Protein AF-R7NFU3-F1 (afdb_monomer_lite)

Foldseek 3Di:
DQKFKWFQCDPVDDLVPRTDGFDCCVVDVLNGDPPSPVVQQVVQQVAQDPLRVLVVCVVVVRDDPVRSPTDMWMDDDPDSPDTDHHDYVLLVQLLDLVSVLVLCVVCLPPPCSLVVVCVVCVPPPLLPVLSVVSVVCVVPVPPDPCNSVSSSVNSQSQQWDADPNDIDGPSVSSVVSSVVSVVVVVVVVVVVVVVVVVVVVVVVVVVVVPPDDPVVVVVVVVVVVVVVVVVVVVVVD

Secondary structure (DSSP, 8-state):
--EEEEEE--TTS-HHHHEEE---TTT-GGGGSTTTHHHHHHHHTTSSSHHHHHHHHHHTT-S-GGGTTSEEEEEETT-TT-EEPPP-GGGGGGGSHHHHHHHHHHHTTSTTHHHHHHHHHTT-GGGHHHHHHHHHHHH-TTS-TTHHHHHHHHHHHHHEEEETTEEEE-HHHHHHHHHHHHHHHHHHHHHHHHHHHHHHHHHHHHHHHSS--THHHHHHHHHHHHHHHHHHHGGG-

Structure (mmCIF, N/CA/C/O backbone):
data_AF-R7NFU3-F1
#
_entry.id   AF-R7NFU3-F1
#
loop_
_atom_site.group_PDB
_atom_site.id
_atom_site.type_symbol
_atom_site.label_atom_id
_atom_site.label_alt_id
_atom_site.label_comp_id
_atom_site.label_asym_id
_atom_site.label_entity_id
_atom_site.label_seq_id
_atom_site.pdbx_PDB_ins_code
_atom_site.Cartn_x
_atom_site.Cartn_y
_atom_site.Cartn_z
_atom_site.occupancy
_atom_site.B_iso_or_equiv
_atom_site.auth_seq_id
_atom_site.auth_comp_id
_atom_site.auth_asym_id
_atom_site.auth_atom_id
_atom_site.pdbx_PDB_model_num
ATOM 1 N N . MET A 1 1 ? -11.285 13.720 0.183 1.00 75.81 1 MET A N 1
ATOM 2 C CA . MET A 1 1 ? -11.824 12.399 0.582 1.00 75.81 1 MET A CA 1
ATOM 3 C C . MET A 1 1 ? -11.433 12.135 2.028 1.00 75.81 1 MET A C 1
ATOM 5 O O . MET A 1 1 ? -10.303 12.452 2.373 1.00 75.81 1 MET A O 1
ATOM 9 N N . LYS A 1 2 ? -12.335 11.636 2.879 1.00 85.94 2 LYS A N 1
ATOM 10 C CA . LYS A 1 2 ? -12.052 11.362 4.300 1.00 85.94 2 LYS A CA 1
ATOM 11 C C . LYS A 1 2 ? -12.118 9.860 4.547 1.00 85.94 2 LYS A C 1
ATOM 13 O O . LYS A 1 2 ? -13.162 9.260 4.303 1.00 85.94 2 LYS A O 1
ATOM 18 N N . TYR A 1 3 ? -11.007 9.291 4.994 1.00 89.62 3 TYR A N 1
ATOM 19 C CA . TYR A 1 3 ? -10.888 7.883 5.345 1.00 89.62 3 TYR A CA 1
ATOM 20 C C . TYR A 1 3 ? -11.064 7.713 6.853 1.00 89.62 3 TYR A C 1
ATOM 22 O O . TYR A 1 3 ? -10.859 8.655 7.617 1.00 89.62 3 TYR A O 1
ATOM 30 N N . PHE A 1 4 ? -11.440 6.526 7.301 1.00 89.69 4 PHE A N 1
ATOM 31 C CA . PHE A 1 4 ? -11.498 6.195 8.717 1.00 89.69 4 PHE A CA 1
ATOM 32 C C . PHE A 1 4 ? -11.233 4.714 8.937 1.00 89.69 4 PHE A C 1
ATOM 34 O O . PHE A 1 4 ? -11.522 3.879 8.077 1.00 89.69 4 PHE A O 1
ATOM 41 N N . LEU A 1 5 ? -10.686 4.415 10.111 1.00 92.75 5 LEU A N 1
ATOM 42 C CA . LEU A 1 5 ? -10.588 3.059 10.615 1.00 92.75 5 LEU A CA 1
ATOM 43 C C . LEU A 1 5 ? -11.985 2.585 11.024 1.00 92.75 5 LEU A C 1
ATOM 45 O O . LEU A 1 5 ? -12.730 3.316 11.688 1.00 92.75 5 LEU A O 1
ATOM 49 N N . ALA A 1 6 ? -12.344 1.378 10.611 1.00 91.50 6 ALA A N 1
ATOM 50 C CA . ALA A 1 6 ? -13.624 0.780 10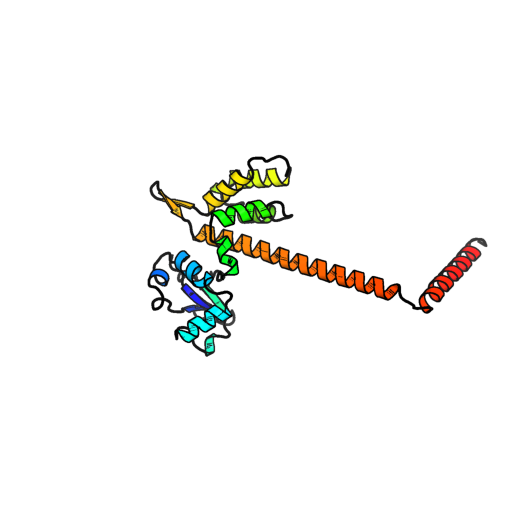.934 1.00 91.50 6 ALA A CA 1
ATOM 51 C C . ALA A 1 6 ? -13.485 -0.706 11.258 1.00 91.50 6 ALA A C 1
ATOM 53 O O . ALA A 1 6 ? -12.592 -1.394 10.765 1.00 91.50 6 ALA A O 1
ATOM 54 N N . ILE A 1 7 ? -14.422 -1.178 12.066 1.00 91.44 7 ILE A N 1
ATOM 55 C CA . ILE A 1 7 ? -14.684 -2.589 12.313 1.00 91.44 7 ILE A CA 1
ATOM 56 C C . ILE A 1 7 ? -15.560 -3.106 11.172 1.00 91.44 7 ILE A C 1
ATOM 58 O O . ILE A 1 7 ? -16.583 -2.487 10.875 1.00 91.44 7 ILE A O 1
ATOM 62 N N . ASP A 1 8 ? -15.188 -4.226 10.559 1.00 90.19 8 ASP A N 1
ATOM 63 C CA . ASP A 1 8 ? -16.020 -4.982 9.621 1.00 90.19 8 ASP A CA 1
ATOM 64 C C . ASP A 1 8 ? -16.725 -6.122 10.364 1.00 90.19 8 ASP A C 1
ATOM 66 O O . ASP A 1 8 ? -16.107 -7.127 10.714 1.00 90.19 8 ASP A O 1
ATOM 70 N N . LYS A 1 9 ? -18.033 -5.969 10.593 1.00 85.25 9 LYS A N 1
ATOM 71 C CA . LYS A 1 9 ? -18.882 -6.976 11.254 1.00 85.25 9 LYS A CA 1
ATOM 72 C C . LYS A 1 9 ? -19.207 -8.174 10.354 1.00 85.25 9 LYS A C 1
ATOM 74 O O . LYS A 1 9 ? -19.866 -9.112 10.789 1.00 85.25 9 LYS A O 1
ATOM 79 N N . GLY A 1 10 ? -18.768 -8.150 9.097 1.00 81.94 10 GLY A N 1
ATOM 80 C CA . GLY A 1 10 ? -18.964 -9.226 8.137 1.00 81.94 10 GLY A CA 1
ATOM 81 C C . GLY A 1 10 ? -20.170 -9.025 7.222 1.00 81.94 10 GLY A C 1
ATOM 82 O O . GLY A 1 10 ? -21.031 -8.168 7.424 1.00 81.94 10 GLY A O 1
ATOM 83 N N . GLN A 1 11 ? -20.221 -9.847 6.175 1.00 81.88 11 GLN A N 1
ATOM 84 C CA . GLN A 1 11 ? -21.179 -9.710 5.070 1.00 81.88 11 GLN A CA 1
ATOM 85 C C . GLN A 1 11 ? -22.629 -10.054 5.438 1.00 81.88 11 GLN A C 1
ATOM 87 O O . GLN A 1 11 ? -23.539 -9.731 4.682 1.00 81.88 11 GLN A O 1
ATOM 92 N N . ILE A 1 12 ? -22.850 -10.679 6.597 1.00 81.94 12 ILE A N 1
ATOM 93 C CA . ILE A 1 12 ? -24.188 -11.011 7.109 1.00 81.94 12 ILE A CA 1
ATOM 94 C C . ILE A 1 12 ? -24.977 -9.727 7.434 1.00 81.94 12 ILE A C 1
ATOM 96 O O . ILE A 1 12 ? -26.206 -9.707 7.387 1.00 81.94 12 ILE A O 1
ATOM 100 N N . PHE A 1 13 ? -24.278 -8.626 7.725 1.00 77.94 13 PHE A N 1
ATOM 101 C CA . PHE A 1 13 ? -24.889 -7.336 8.021 1.00 77.94 13 PHE A CA 1
ATOM 102 C C . PHE A 1 13 ? -25.104 -6.507 6.748 1.00 77.94 13 PHE A C 1
ATOM 104 O O . PHE A 1 13 ? -24.249 -6.450 5.866 1.00 77.94 13 PHE A O 1
ATOM 111 N N . LYS A 1 14 ? -26.227 -5.774 6.688 1.00 76.06 14 LYS A N 1
ATOM 112 C CA . LYS A 1 14 ? -26.476 -4.765 5.641 1.00 76.06 14 LYS A CA 1
ATOM 113 C C . LYS A 1 14 ? -25.330 -3.744 5.605 1.00 76.06 14 LYS A C 1
ATOM 115 O O . LYS A 1 14 ? -24.836 -3.357 6.660 1.00 76.06 14 LYS A O 1
ATOM 120 N N . ASN A 1 15 ? -24.962 -3.235 4.424 1.00 70.81 15 ASN A N 1
ATOM 121 C CA . ASN A 1 15 ? -23.803 -2.335 4.257 1.00 70.81 15 ASN A CA 1
ATOM 122 C C . ASN A 1 15 ? -23.817 -1.099 5.176 1.00 70.81 15 ASN A C 1
ATOM 124 O O . ASN A 1 15 ? -22.760 -0.672 5.632 1.00 70.81 15 ASN A O 1
ATOM 128 N N . SER A 1 16 ? -24.996 -0.561 5.504 1.00 72.50 16 SER A N 1
ATOM 129 C CA . SER A 1 16 ? -25.145 0.561 6.443 1.00 72.50 16 SER A CA 1
ATOM 130 C C . SER A 1 16 ? -24.791 0.219 7.896 1.00 72.50 16 SER A C 1
ATOM 132 O O . SER A 1 16 ? -24.468 1.115 8.668 1.00 72.50 16 SER A O 1
ATOM 134 N N . LEU A 1 17 ? -24.850 -1.061 8.275 1.00 78.62 17 LEU A N 1
ATOM 135 C CA . LEU A 1 17 ? -24.590 -1.570 9.627 1.00 78.62 17 LEU A CA 1
ATOM 136 C C . LEU A 1 17 ? -23.309 -2.405 9.720 1.00 78.62 17 LEU A C 1
ATOM 138 O O . LEU A 1 17 ? -22.822 -2.648 10.827 1.00 78.62 17 LEU A O 1
ATOM 142 N N . ARG A 1 18 ? -22.774 -2.838 8.572 1.00 82.06 18 ARG A N 1
ATOM 143 C CA . ARG A 1 18 ? -21.573 -3.670 8.456 1.00 82.06 18 ARG A CA 1
ATOM 144 C C . ARG A 1 18 ? -20.345 -3.002 9.059 1.00 82.06 18 ARG A C 1
ATOM 146 O O . ARG A 1 18 ? -19.538 -3.681 9.684 1.00 82.06 18 ARG A O 1
ATOM 153 N N . PHE A 1 19 ? -20.219 -1.687 8.896 1.00 86.38 19 PHE A N 1
ATOM 154 C CA . PHE A 1 19 ? -19.043 -0.949 9.341 1.00 86.38 19 PHE A CA 1
ATOM 155 C C . PHE A 1 19 ? -19.331 -0.105 10.578 1.00 86.38 19 PHE A C 1
ATOM 157 O O . PHE A 1 19 ? -20.234 0.729 10.568 1.00 86.38 19 PHE A O 1
ATOM 164 N N . SER A 1 20 ? -18.525 -0.281 11.626 1.00 88.38 20 SER A N 1
ATOM 165 C CA . SER A 1 20 ? -18.536 0.595 12.803 1.00 88.38 20 SER A CA 1
ATOM 166 C C . SER A 1 20 ? -17.275 1.448 12.824 1.00 88.38 20 SER A C 1
ATOM 168 O O . SER A 1 20 ? -16.168 0.913 12.813 1.00 88.38 20 SER A O 1
ATOM 170 N N . ARG A 1 21 ? -17.421 2.776 12.811 1.00 89.81 21 ARG A N 1
ATOM 171 C CA . ARG A 1 21 ? -16.282 3.706 12.807 1.00 89.81 21 ARG A CA 1
ATOM 172 C C . ARG A 1 21 ? -15.596 3.706 14.173 1.00 89.81 21 ARG A C 1
ATOM 174 O O . ARG A 1 21 ? -16.257 3.873 15.190 1.00 89.81 21 ARG A O 1
ATOM 181 N N . ILE A 1 22 ? -14.267 3.649 14.167 1.00 91.12 22 ILE A N 1
ATOM 182 C CA . ILE A 1 22 ? -13.436 3.885 15.351 1.00 91.12 22 ILE A CA 1
ATOM 183 C C . ILE A 1 22 ? -13.054 5.369 15.390 1.00 91.12 22 ILE A C 1
ATOM 185 O O . ILE A 1 22 ? -12.566 5.917 14.393 1.00 91.12 22 ILE A O 1
ATOM 189 N N . ASN A 1 23 ? -13.296 6.046 16.519 1.00 89.31 23 ASN A N 1
ATOM 190 C CA . ASN A 1 23 ? -12.948 7.459 16.650 1.00 89.31 23 ASN A CA 1
ATOM 191 C C . ASN A 1 23 ? -11.477 7.637 17.054 1.00 89.31 23 ASN A C 1
ATOM 193 O O . ASN A 1 23 ? -11.125 7.479 18.215 1.00 89.31 23 ASN A O 1
ATOM 197 N N . LEU A 1 24 ? -10.627 7.992 16.089 1.00 90.50 24 LEU A N 1
ATOM 198 C CA . LEU A 1 24 ? -9.199 8.241 16.314 1.00 90.50 24 LEU A CA 1
ATOM 199 C C . LEU A 1 24 ? -8.873 9.715 16.636 1.00 90.50 24 LEU A C 1
ATOM 201 O O . LEU A 1 24 ? -7.700 10.055 16.768 1.00 90.50 24 LEU A O 1
ATOM 205 N N . GLU A 1 25 ? -9.881 10.590 16.755 1.00 87.94 25 GLU A N 1
ATOM 206 C CA . GLU A 1 25 ? -9.704 12.027 17.047 1.00 87.94 25 GLU A CA 1
ATOM 207 C C . GLU A 1 25 ? -8.932 12.274 18.347 1.00 87.94 25 GLU A C 1
ATOM 209 O O . GLU A 1 25 ? -8.128 13.196 18.421 1.00 87.94 25 GLU A O 1
ATOM 214 N N . THR A 1 26 ? -9.115 11.411 19.346 1.00 87.56 26 THR A N 1
ATOM 215 C CA . THR A 1 26 ? -8.443 11.504 20.648 1.00 87.56 26 THR A CA 1
ATOM 216 C C . THR A 1 26 ? -6.967 11.099 20.614 1.00 87.56 26 THR A C 1
ATOM 218 O O . THR A 1 26 ? -6.251 11.351 21.581 1.00 87.56 26 THR A O 1
ATOM 221 N N . ILE A 1 27 ? -6.500 10.468 19.530 1.00 90.38 27 ILE A N 1
ATOM 222 C CA . ILE A 1 27 ? -5.099 10.059 19.357 1.00 90.38 27 ILE A CA 1
ATOM 223 C C . ILE A 1 27 ? -4.313 11.147 18.623 1.00 90.38 27 ILE A C 1
ATOM 225 O O . ILE A 1 27 ? -3.266 11.576 19.097 1.00 90.38 27 ILE A O 1
ATOM 229 N N . ASP A 1 28 ? -4.801 11.571 17.456 1.00 90.50 28 ASP A N 1
ATOM 230 C CA . ASP A 1 28 ? -4.182 12.621 16.644 1.00 90.50 28 ASP A CA 1
ATOM 231 C C . ASP A 1 28 ? -5.245 13.274 15.749 1.00 90.50 28 ASP A C 1
ATOM 233 O O . ASP A 1 28 ? -5.896 12.617 14.931 1.00 90.50 28 ASP A O 1
ATOM 237 N N . ASN A 1 29 ? -5.371 14.599 15.841 1.00 88.56 29 ASN A N 1
ATOM 238 C CA . ASN A 1 29 ? -6.284 15.400 15.024 1.00 88.56 29 ASN A CA 1
ATOM 239 C C . ASN A 1 29 ? -6.080 15.195 13.510 1.00 88.56 29 ASN A C 1
ATOM 241 O O . ASN A 1 29 ? -7.031 15.302 12.727 1.00 88.56 29 ASN A O 1
ATOM 245 N N . LYS A 1 30 ? -4.866 14.851 13.059 1.00 90.75 30 LYS A N 1
ATOM 246 C CA . LYS A 1 30 ? -4.597 14.535 11.647 1.00 90.75 30 LYS A CA 1
ATOM 247 C C . LYS A 1 30 ? -5.335 13.284 11.181 1.00 90.75 30 LYS A C 1
ATOM 249 O O . LYS A 1 30 ? -5.754 13.249 10.022 1.00 90.75 30 LYS A O 1
ATOM 254 N N . LEU A 1 31 ? -5.579 12.308 12.060 1.00 90.19 31 LEU A N 1
ATOM 255 C CA . LEU A 1 31 ? -6.354 11.098 11.751 1.00 90.19 31 LEU A CA 1
ATOM 256 C C . LEU A 1 31 ? -7.836 11.398 11.511 1.00 90.19 31 LEU A C 1
ATOM 258 O O . LEU A 1 31 ? -8.528 10.592 10.895 1.00 90.19 31 LEU A O 1
ATOM 262 N N . ALA A 1 32 ? -8.320 12.566 11.924 1.00 84.50 32 ALA A N 1
ATOM 263 C CA . ALA A 1 32 ? -9.699 13.005 11.731 1.00 84.50 32 ALA A CA 1
ATOM 264 C C . ALA A 1 32 ? -9.896 13.974 10.557 1.00 84.50 32 ALA A C 1
ATOM 266 O O . ALA A 1 32 ? -11.032 14.245 10.147 1.00 84.50 32 ALA A O 1
ATOM 267 N N . SER A 1 33 ? -8.794 14.508 10.031 1.00 88.31 33 SER A N 1
ATOM 268 C CA . SER A 1 33 ? -8.785 15.530 8.988 1.00 88.31 33 SER A CA 1
ATOM 269 C C . SER A 1 33 ? -9.252 15.004 7.619 1.00 88.31 33 SER A C 1
ATOM 271 O O . SER A 1 33 ? -9.366 13.802 7.372 1.00 88.31 33 SER A O 1
ATOM 273 N N . ASN A 1 34 ? -9.543 15.916 6.690 1.00 85.62 34 ASN A N 1
ATOM 274 C CA . ASN A 1 34 ? -9.783 15.546 5.296 1.00 85.62 34 ASN A CA 1
ATOM 275 C C . ASN A 1 34 ? -8.465 15.146 4.612 1.00 85.62 34 ASN A C 1
ATOM 277 O O . ASN A 1 34 ? -7.435 15.771 4.831 1.00 85.62 34 ASN A O 1
ATOM 281 N N . ASN A 1 35 ? -8.517 14.163 3.706 1.00 84.25 35 ASN A N 1
ATOM 282 C CA . ASN A 1 35 ? -7.353 13.611 2.996 1.00 84.25 35 ASN A CA 1
ATOM 283 C C . ASN A 1 35 ? -6.299 12.983 3.934 1.00 84.25 35 ASN A C 1
ATOM 285 O O . ASN A 1 35 ? -5.107 12.998 3.649 1.00 84.25 35 ASN A O 1
ATOM 289 N N . ASN A 1 36 ? -6.763 12.372 5.022 1.00 91.44 36 ASN A N 1
ATOM 290 C CA . ASN A 1 36 ? -5.983 11.758 6.099 1.00 91.44 36 ASN A CA 1
ATOM 291 C C . ASN A 1 36 ? -5.370 10.377 5.793 1.00 91.44 36 ASN A C 1
ATOM 293 O O . ASN A 1 36 ? -4.862 9.739 6.711 1.00 91.44 36 ASN A O 1
ATOM 297 N N . LEU A 1 37 ? -5.399 9.886 4.547 1.00 91.62 37 LEU A N 1
ATOM 298 C CA . LEU A 1 37 ? -4.904 8.535 4.233 1.00 91.62 37 LEU A CA 1
ATOM 299 C C . LEU A 1 37 ? -3.439 8.342 4.645 1.00 91.62 37 LEU A C 1
ATOM 301 O O . LEU A 1 37 ? -3.091 7.301 5.187 1.00 91.62 37 LEU A O 1
ATOM 305 N N . GLN A 1 38 ? -2.607 9.367 4.444 1.00 92.75 38 GLN A N 1
ATOM 306 C CA . GLN A 1 38 ? -1.213 9.339 4.881 1.00 92.75 38 GLN A CA 1
ATOM 307 C C . GLN A 1 38 ? -1.091 9.170 6.391 1.00 92.75 38 GLN A C 1
ATOM 309 O O . GLN A 1 38 ? -0.356 8.300 6.842 1.00 92.75 38 GLN A O 1
ATOM 314 N N . ALA A 1 39 ? -1.836 9.964 7.161 1.00 93.94 39 ALA A N 1
ATOM 315 C CA . ALA A 1 39 ? -1.81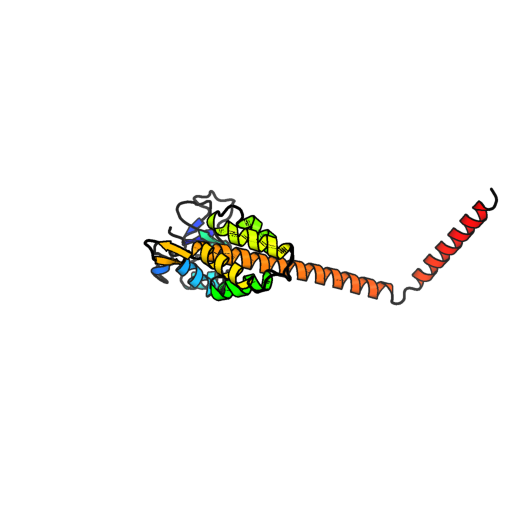3 9.882 8.615 1.00 93.94 39 ALA A CA 1
ATOM 316 C C . ALA A 1 39 ? -2.282 8.504 9.103 1.00 93.94 39 ALA A C 1
ATOM 318 O O . ALA A 1 39 ? -1.637 7.916 9.964 1.00 93.94 39 ALA A O 1
ATOM 319 N N . LEU A 1 40 ? -3.354 7.963 8.509 1.00 94.06 40 LEU A N 1
ATOM 320 C CA . LEU A 1 40 ? -3.860 6.630 8.840 1.00 94.06 40 LEU A CA 1
ATOM 321 C C . LEU A 1 40 ? -2.825 5.547 8.562 1.00 94.06 40 LEU A C 1
ATOM 323 O O . LEU A 1 40 ? -2.568 4.735 9.438 1.00 94.06 40 LEU A O 1
ATOM 327 N N . CYS A 1 41 ? -2.213 5.549 7.380 1.00 94.25 41 CYS A N 1
ATOM 328 C CA . CYS A 1 41 ? -1.202 4.557 7.049 1.00 94.25 41 CYS A CA 1
ATOM 329 C C . CYS A 1 41 ? 0.032 4.681 7.947 1.00 94.25 41 CYS A C 1
ATOM 331 O O . CYS A 1 41 ? 0.505 3.668 8.443 1.00 94.25 41 CYS A O 1
ATOM 333 N N . THR A 1 42 ? 0.526 5.897 8.215 1.00 94.44 42 THR A N 1
ATOM 334 C CA . THR A 1 42 ? 1.636 6.107 9.159 1.00 94.44 42 THR A CA 1
ATOM 335 C C . THR A 1 42 ? 1.293 5.557 10.543 1.00 94.44 42 THR A C 1
ATOM 337 O O . THR A 1 42 ? 2.099 4.833 11.123 1.00 94.44 42 THR A O 1
ATOM 340 N N . PHE A 1 43 ? 0.084 5.833 11.036 1.00 95.75 43 PHE A N 1
ATOM 341 C CA . PHE A 1 43 ? -0.404 5.301 12.304 1.00 95.75 43 PHE A CA 1
ATOM 342 C C . PHE A 1 43 ? -0.464 3.768 12.301 1.00 95.75 43 PHE A C 1
ATOM 344 O O . PHE A 1 43 ? 0.084 3.135 13.197 1.00 95.75 43 PHE A O 1
ATOM 351 N N . THR A 1 44 ? -1.080 3.144 11.295 1.00 96.06 44 THR A N 1
ATOM 352 C CA . THR A 1 44 ? -1.267 1.685 11.285 1.00 96.06 44 THR A CA 1
ATOM 353 C C . THR A 1 44 ? 0.031 0.920 11.039 1.00 96.06 44 THR A C 1
ATOM 355 O O . THR A 1 44 ? 0.195 -0.180 11.560 1.00 96.06 44 THR A O 1
ATOM 358 N N . THR A 1 45 ? 0.996 1.510 10.324 1.00 96.31 45 THR A N 1
ATOM 359 C CA . THR A 1 45 ? 2.327 0.912 10.137 1.00 96.31 45 THR A CA 1
ATOM 360 C C . THR A 1 45 ? 3.191 0.896 11.398 1.00 96.31 45 THR A C 1
ATOM 362 O O . THR A 1 45 ? 4.242 0.269 11.381 1.00 96.31 45 THR A O 1
ATOM 365 N N . ALA A 1 46 ? 2.768 1.537 12.492 1.00 96.12 46 ALA A N 1
ATOM 366 C CA . ALA A 1 46 ? 3.445 1.423 13.785 1.00 96.12 46 ALA A CA 1
ATOM 367 C C . ALA A 1 46 ? 3.181 0.079 14.494 1.00 96.12 46 ALA A C 1
ATOM 369 O O . ALA A 1 46 ? 3.827 -0.218 15.494 1.00 96.12 46 ALA A O 1
ATOM 370 N N . PHE A 1 47 ? 2.233 -0.722 13.996 1.00 97.69 47 PHE A N 1
ATOM 371 C CA . PHE A 1 47 ? 1.834 -1.998 14.588 1.00 97.69 47 PHE A CA 1
ATOM 372 C C . PHE A 1 47 ? 2.259 -3.162 13.696 1.00 97.69 47 PHE A C 1
ATOM 374 O O . PHE A 1 47 ? 2.086 -3.099 12.478 1.00 97.69 47 PHE A O 1
ATOM 381 N N . GLU A 1 48 ? 2.746 -4.254 14.286 1.00 96.50 48 GLU A N 1
ATOM 382 C CA . GLU A 1 48 ? 3.199 -5.433 13.530 1.00 96.50 48 GLU A CA 1
ATOM 383 C C . GLU A 1 48 ? 2.059 -6.130 12.783 1.00 96.50 48 GLU A C 1
ATOM 385 O O . GLU A 1 48 ? 2.235 -6.656 11.682 1.00 96.50 48 GLU A O 1
ATOM 390 N N . ASN A 1 49 ? 0.870 -6.146 13.382 1.00 95.75 49 ASN A N 1
ATOM 391 C CA . ASN A 1 49 ? -0.293 -6.851 12.864 1.00 95.75 49 ASN A CA 1
ATOM 392 C C . ASN A 1 49 ? -1.602 -6.299 13.452 1.00 95.75 49 ASN A C 1
ATOM 394 O O . ASN A 1 49 ? -1.609 -5.423 14.322 1.00 95.75 49 ASN A O 1
ATOM 398 N N . GLU A 1 50 ? -2.725 -6.847 12.980 1.00 95.06 50 GLU A N 1
ATOM 399 C CA . GLU A 1 50 ? -4.062 -6.455 13.432 1.00 95.06 50 GLU A CA 1
ATOM 400 C C . GLU A 1 50 ? -4.270 -6.673 14.935 1.00 95.06 50 GLU A C 1
ATOM 402 O O . GLU A 1 50 ? -4.904 -5.841 15.578 1.00 95.06 50 GLU A O 1
ATOM 407 N N . ALA A 1 51 ? -3.715 -7.745 15.509 1.00 95.00 51 ALA A N 1
ATOM 408 C CA . ALA A 1 51 ? -3.877 -8.049 16.927 1.00 95.00 51 ALA A CA 1
ATOM 409 C C . ALA A 1 51 ? -3.246 -6.963 17.811 1.00 95.00 51 ALA A C 1
ATOM 411 O O . ALA A 1 51 ? -3.910 -6.458 18.712 1.00 95.00 51 ALA A O 1
ATOM 412 N N . GLN A 1 52 ? -2.019 -6.526 17.503 1.00 97.25 52 GLN A N 1
ATOM 413 C CA . GLN A 1 52 ? -1.373 -5.428 18.233 1.00 97.25 52 GLN A CA 1
ATOM 414 C C . GLN A 1 52 ? -2.153 -4.114 18.121 1.00 97.25 52 GLN A C 1
ATOM 416 O O . GLN A 1 52 ? -2.337 -3.417 19.121 1.00 97.25 52 GLN A O 1
ATOM 421 N N . LEU A 1 53 ? -2.649 -3.788 16.921 1.00 96.88 53 LEU A N 1
ATOM 422 C CA . LEU A 1 53 ? -3.492 -2.609 16.723 1.00 96.88 53 LEU A CA 1
ATOM 423 C C . LEU A 1 53 ? -4.772 -2.700 17.569 1.00 96.88 53 LEU A C 1
ATOM 425 O O . LEU A 1 53 ? -5.136 -1.732 18.232 1.00 96.88 53 LEU A O 1
ATOM 429 N N . LYS A 1 54 ? -5.436 -3.860 17.602 1.00 95.75 54 LYS A N 1
ATOM 430 C CA . LYS A 1 54 ? -6.631 -4.084 18.430 1.00 95.75 54 LYS A CA 1
ATOM 431 C C . LYS A 1 54 ? -6.337 -3.909 19.914 1.00 95.75 54 LYS A C 1
ATOM 433 O O . LYS A 1 54 ? -7.053 -3.157 20.568 1.00 95.75 54 LYS A O 1
ATOM 438 N N . THR A 1 55 ? -5.269 -4.518 20.429 1.00 95.94 55 THR A N 1
ATOM 439 C CA . THR A 1 55 ? -4.862 -4.368 21.835 1.00 95.94 55 THR A CA 1
ATOM 440 C C . THR A 1 55 ? -4.628 -2.902 22.196 1.00 95.94 55 THR A C 1
ATOM 442 O O . THR A 1 55 ? -5.109 -2.437 23.228 1.00 95.94 55 THR A O 1
ATOM 445 N N . PHE A 1 56 ? -3.960 -2.142 21.324 1.00 96.31 56 PHE A N 1
ATOM 446 C CA . PHE A 1 56 ? -3.767 -0.707 21.524 1.00 96.31 56 PHE A CA 1
ATOM 447 C C . PHE A 1 56 ? -5.095 0.059 21.561 1.00 96.31 56 PHE A C 1
ATOM 449 O O . PHE A 1 56 ? -5.318 0.869 22.460 1.00 96.31 56 PHE A O 1
ATOM 456 N N . LEU A 1 57 ? -5.999 -0.204 20.615 1.00 95.81 57 LEU A N 1
ATOM 457 C CA . LEU A 1 57 ? -7.299 0.467 20.553 1.00 95.81 57 LEU A CA 1
ATOM 458 C C . LEU A 1 57 ? -8.169 0.149 21.774 1.00 95.81 57 LEU A C 1
ATOM 460 O O . LEU A 1 57 ? -8.834 1.046 22.289 1.00 95.81 57 LEU A O 1
ATOM 464 N N . GLN A 1 58 ? -8.129 -1.087 22.276 1.00 94.94 58 GLN A N 1
ATOM 465 C CA . GLN A 1 58 ? -8.807 -1.468 23.517 1.00 94.94 58 GLN A CA 1
ATOM 466 C C . GLN A 1 58 ? -8.226 -0.742 24.728 1.00 94.94 58 GLN A C 1
ATOM 468 O O . GLN A 1 58 ? -8.978 -0.172 25.512 1.00 94.94 58 GLN A O 1
ATOM 473 N N . ALA A 1 59 ? -6.896 -0.699 24.857 1.00 94.25 59 ALA A N 1
ATOM 474 C CA . ALA A 1 59 ? -6.228 0.011 25.948 1.00 94.25 59 ALA A CA 1
ATOM 475 C C . ALA A 1 59 ? -6.539 1.520 25.947 1.00 94.25 59 ALA A C 1
ATOM 477 O O . ALA A 1 59 ? -6.511 2.164 26.992 1.00 94.25 59 ALA A O 1
ATOM 478 N N . LYS A 1 60 ? -6.862 2.089 24.778 1.00 94.50 60 LYS A N 1
ATOM 479 C CA . LYS A 1 60 ? -7.323 3.477 24.622 1.00 94.50 60 LYS A CA 1
ATOM 480 C C . LYS A 1 60 ? -8.836 3.664 24.785 1.00 94.50 60 LYS A C 1
ATOM 482 O O . LYS A 1 60 ? -9.307 4.788 24.644 1.00 94.50 60 LYS A O 1
ATOM 487 N N . GLY A 1 61 ? -9.598 2.603 25.054 1.00 93.38 61 GLY A N 1
ATOM 488 C CA . GLY A 1 61 ? -11.059 2.659 25.162 1.00 93.38 61 GLY A CA 1
ATOM 489 C C . GLY A 1 61 ? -11.771 2.966 23.839 1.00 93.38 61 GLY A C 1
ATOM 490 O O . GLY A 1 61 ? -12.902 3.435 23.847 1.00 93.38 61 GLY A O 1
ATOM 491 N N . LEU A 1 62 ? -11.109 2.736 22.699 1.00 93.88 62 LEU A N 1
ATOM 492 C CA . LEU A 1 62 ? -11.629 3.031 21.356 1.00 93.88 62 LEU A CA 1
ATOM 493 C C . LEU A 1 62 ? -12.230 1.809 20.656 1.00 93.88 62 LEU A C 1
ATOM 495 O O . LEU A 1 62 ? -12.891 1.955 19.628 1.00 93.88 62 LEU A O 1
ATOM 499 N N . LEU A 1 63 ? -11.971 0.614 21.186 1.00 93.38 63 LEU A N 1
ATOM 500 C CA . LEU A 1 63 ? -12.499 -0.651 20.694 1.00 93.38 63 LEU A CA 1
ATOM 501 C C . LEU A 1 63 ? -13.163 -1.403 21.847 1.00 93.38 63 LEU A C 1
ATOM 503 O O . LEU A 1 63 ? -12.523 -1.690 22.858 1.00 93.38 63 LEU A O 1
ATOM 507 N N . GLU A 1 64 ? -14.442 -1.730 21.683 1.00 90.56 64 GLU A N 1
ATOM 508 C CA . GLU A 1 64 ? -15.194 -2.509 22.664 1.00 90.56 64 GLU A CA 1
ATOM 509 C C . GLU A 1 64 ? -14.797 -3.992 22.627 1.00 90.56 64 GLU A C 1
ATOM 511 O O . GLU A 1 64 ? -14.457 -4.536 21.576 1.00 90.56 64 GLU A O 1
ATOM 516 N N . LEU A 1 65 ? -14.905 -4.681 23.770 1.00 88.62 65 LEU A N 1
ATOM 517 C CA . LEU A 1 65 ? -14.542 -6.100 23.894 1.00 88.62 65 LEU A CA 1
ATOM 518 C C . LEU A 1 65 ? -15.314 -6.997 22.907 1.00 88.62 65 LEU A C 1
ATOM 520 O O . LEU A 1 65 ? -14.741 -7.912 22.321 1.00 88.62 65 LEU A O 1
ATOM 524 N N . LYS A 1 66 ? -16.600 -6.699 22.680 1.00 88.19 66 LYS A N 1
ATOM 525 C CA . LYS A 1 66 ? -17.462 -7.445 21.746 1.00 88.19 66 LYS A CA 1
ATOM 526 C C . LYS A 1 66 ? -16.999 -7.369 20.287 1.00 88.19 66 LYS A C 1
ATOM 528 O O . LYS A 1 66 ? -17.345 -8.239 19.495 1.00 88.19 66 LYS A O 1
ATOM 533 N N . ASP A 1 67 ? -16.227 -6.343 19.932 1.00 87.19 67 ASP A N 1
ATOM 534 C CA . ASP A 1 67 ? -15.807 -6.070 18.557 1.00 87.19 67 ASP A CA 1
ATOM 535 C C . ASP A 1 67 ? -14.394 -6.588 18.242 1.00 87.19 67 ASP A C 1
ATOM 537 O O . ASP A 1 67 ? -13.940 -6.505 17.103 1.00 87.19 67 ASP A O 1
ATOM 541 N N . VAL A 1 68 ? -13.696 -7.176 19.217 1.00 87.12 68 VAL A N 1
ATOM 542 C CA . VAL A 1 68 ? -12.317 -7.682 19.062 1.00 87.12 68 VAL A CA 1
ATOM 543 C C . VAL A 1 68 ? -12.219 -8.808 18.033 1.00 87.12 68 VAL A C 1
ATOM 545 O O . VAL A 1 68 ? -11.224 -8.907 17.311 1.00 87.12 68 VAL A O 1
ATOM 548 N N . GLY A 1 69 ? -13.255 -9.646 17.946 1.00 86.25 69 GLY A N 1
ATOM 549 C CA . GLY A 1 69 ? -13.324 -10.748 16.985 1.00 86.25 69 GLY A CA 1
ATOM 550 C C . GLY A 1 69 ? -13.532 -10.298 15.535 1.00 86.25 69 GLY A C 1
ATOM 551 O O . GLY A 1 69 ? -13.248 -11.058 14.615 1.00 86.25 69 GLY A O 1
ATOM 552 N N . ASN A 1 70 ? -13.982 -9.062 15.316 1.00 90.19 70 ASN A N 1
ATOM 553 C CA . ASN A 1 70 ? -14.299 -8.538 13.989 1.00 90.19 70 ASN A CA 1
ATOM 554 C C . ASN A 1 70 ? -13.048 -7.996 13.285 1.00 90.19 70 ASN A C 1
ATOM 556 O O . ASN A 1 70 ? -12.137 -7.489 13.938 1.00 90.19 70 ASN A O 1
ATOM 560 N N . GLY A 1 71 ? -12.992 -8.073 11.954 1.00 90.56 71 GLY A N 1
ATOM 561 C CA . GLY A 1 71 ? -11.845 -7.575 11.182 1.00 90.56 71 GLY A CA 1
ATOM 562 C C . GLY A 1 71 ? -11.727 -6.049 11.227 1.00 90.56 71 GLY A C 1
ATOM 563 O O . GLY A 1 71 ? -12.731 -5.351 11.384 1.00 90.56 71 GLY A O 1
ATOM 564 N N . LEU A 1 72 ? -10.513 -5.515 11.063 1.00 93.06 72 LEU A N 1
ATOM 565 C CA . LEU A 1 72 ? -10.301 -4.073 10.921 1.00 93.06 72 LEU A CA 1
ATOM 566 C C . LEU A 1 72 ? -10.028 -3.696 9.462 1.00 93.06 72 LEU A C 1
ATOM 568 O O . LEU A 1 72 ? -9.277 -4.353 8.743 1.00 93.06 72 LEU A O 1
ATOM 572 N N . ILE A 1 73 ? -10.615 -2.585 9.026 1.00 91.56 73 ILE A N 1
ATOM 573 C CA . ILE A 1 73 ? -10.463 -2.061 7.667 1.00 91.56 73 ILE A CA 1
ATOM 574 C C . ILE A 1 73 ? -10.298 -0.537 7.662 1.00 91.56 73 ILE A C 1
ATOM 576 O O . ILE A 1 73 ? -10.661 0.150 8.618 1.00 91.56 73 ILE A O 1
ATOM 580 N N . ILE A 1 74 ? -9.815 0.015 6.549 1.00 90.38 74 ILE A N 1
ATOM 581 C CA . ILE A 1 74 ? -9.937 1.449 6.258 1.00 90.38 74 ILE A CA 1
ATOM 582 C C . ILE A 1 74 ? -11.038 1.635 5.208 1.00 90.38 74 ILE A C 1
ATOM 584 O O . ILE A 1 74 ? -11.038 0.977 4.170 1.00 90.38 74 ILE A O 1
ATOM 588 N N . THR A 1 75 ? -11.973 2.550 5.450 1.00 86.94 75 THR A N 1
ATOM 589 C CA . THR A 1 75 ? -13.078 2.869 4.525 1.00 86.94 75 THR A CA 1
ATOM 590 C C . THR A 1 75 ? -13.317 4.382 4.448 1.00 86.94 75 THR A C 1
ATOM 592 O O . THR A 1 75 ? -12.663 5.155 5.151 1.00 86.94 75 THR A O 1
ATOM 595 N N . TYR A 1 76 ? -14.202 4.833 3.558 1.00 82.94 76 TYR A N 1
ATOM 596 C CA . TYR A 1 76 ? -14.593 6.235 3.406 1.00 82.94 76 TYR A CA 1
ATOM 597 C C . TYR A 1 76 ? -16.104 6.388 3.187 1.00 82.94 76 TYR A C 1
ATOM 599 O O . TYR A 1 76 ? -16.769 5.580 2.549 1.00 82.94 76 TYR A O 1
ATOM 607 N N . TYR A 1 77 ? -16.649 7.489 3.706 1.00 60.84 77 TYR A N 1
ATOM 608 C CA . TYR A 1 77 ? -18.078 7.635 4.029 1.00 60.84 77 TYR A CA 1
ATOM 609 C C . TYR A 1 77 ? -19.024 7.634 2.816 1.00 60.84 77 TYR A C 1
ATOM 611 O O . TYR A 1 77 ? -20.215 7.393 2.958 1.00 60.84 77 TYR A O 1
ATOM 619 N N . ARG A 1 78 ? -18.513 7.922 1.612 1.00 58.50 78 ARG A N 1
ATOM 620 C CA . ARG A 1 78 ? -19.349 8.012 0.403 1.00 58.50 78 ARG A CA 1
ATOM 621 C C . ARG A 1 78 ? -19.633 6.664 -0.252 1.00 58.50 78 ARG A C 1
ATOM 623 O O . ARG A 1 78 ? -20.533 6.592 -1.077 1.00 58.50 78 ARG A O 1
ATOM 630 N N . GLU A 1 79 ? -18.907 5.612 0.113 1.00 51.66 79 GLU A N 1
ATOM 631 C CA . GLU A 1 79 ? -19.075 4.295 -0.489 1.00 51.66 79 GLU A CA 1
ATOM 632 C C . GLU A 1 79 ? -18.874 3.222 0.585 1.00 51.66 79 GLU A C 1
ATOM 634 O O . GLU A 1 79 ? -17.796 2.646 0.703 1.00 51.66 79 GLU A O 1
ATOM 639 N N . TYR A 1 80 ? -19.936 2.870 1.321 1.00 52.78 80 TYR A N 1
ATOM 640 C CA . TYR A 1 80 ? -19.987 1.681 2.198 1.00 52.78 80 TYR A CA 1
ATOM 641 C C . TYR A 1 80 ? -19.756 0.345 1.446 1.00 52.78 80 TYR A C 1
ATOM 643 O O . TYR A 1 80 ? -20.020 -0.725 1.976 1.00 52.78 80 TYR A O 1
ATOM 651 N N . ASN A 1 81 ? -19.270 0.394 0.204 1.00 56.75 81 ASN A N 1
ATOM 652 C CA . ASN A 1 81 ? -18.943 -0.742 -0.649 1.00 56.75 81 ASN A CA 1
ATOM 653 C C . ASN A 1 81 ? -17.445 -0.802 -0.991 1.00 56.75 81 ASN A C 1
ATOM 655 O O . ASN A 1 81 ? -17.006 -1.786 -1.581 1.00 56.75 81 ASN A O 1
ATOM 659 N N . ARG A 1 82 ? -16.651 0.229 -0.659 1.00 68.31 82 ARG A N 1
ATOM 660 C CA . ARG A 1 82 ? -15.215 0.265 -0.958 1.00 68.31 82 ARG A CA 1
ATOM 661 C C . ARG A 1 82 ? -14.409 0.425 0.323 1.00 68.31 82 ARG A C 1
ATOM 663 O O . ARG A 1 82 ? -14.415 1.471 0.963 1.00 68.31 82 ARG A O 1
ATOM 670 N N . TYR A 1 83 ? -13.688 -0.631 0.671 1.00 77.50 83 TYR A N 1
ATOM 671 C CA . TYR A 1 83 ? -12.721 -0.643 1.758 1.00 77.50 83 TYR A CA 1
ATOM 672 C C . TYR A 1 83 ? -11.349 -1.039 1.229 1.00 77.50 83 TYR A C 1
ATOM 674 O O . TYR A 1 83 ? -11.219 -1.681 0.186 1.00 77.50 83 TYR A O 1
ATOM 682 N N . ILE A 1 84 ? -10.321 -0.634 1.959 1.00 86.62 84 ILE A N 1
ATOM 683 C CA . ILE A 1 84 ? -8.932 -0.956 1.670 1.00 86.62 84 ILE A CA 1
ATOM 684 C C . ILE A 1 84 ? -8.323 -1.667 2.880 1.00 86.62 84 ILE A C 1
ATOM 686 O O . ILE A 1 84 ? -8.749 -1.474 4.024 1.00 86.62 84 ILE A O 1
ATOM 690 N N . LYS A 1 85 ? -7.332 -2.521 2.617 1.00 86.62 85 LYS A N 1
ATOM 691 C CA . LYS A 1 85 ? -6.628 -3.273 3.660 1.00 86.62 85 LYS A CA 1
ATOM 692 C C . LYS A 1 85 ? -5.804 -2.336 4.540 1.00 86.62 85 LYS A C 1
ATOM 694 O O . LYS A 1 85 ? -5.258 -1.340 4.068 1.00 86.62 85 LYS A O 1
ATOM 699 N N . ILE A 1 86 ? -5.659 -2.676 5.810 1.00 92.50 86 ILE A N 1
ATOM 700 C CA . ILE A 1 86 ? -4.786 -1.919 6.701 1.00 92.50 86 ILE A CA 1
ATOM 701 C C . ILE A 1 86 ? -3.326 -2.280 6.400 1.00 92.50 86 ILE A C 1
ATOM 703 O O . ILE A 1 86 ? -2.992 -3.467 6.422 1.00 92.50 86 ILE A O 1
ATOM 707 N N . PRO A 1 87 ? -2.451 -1.300 6.112 1.00 94.31 87 PRO A N 1
ATOM 708 C CA . PRO A 1 87 ? -1.021 -1.549 6.068 1.00 94.31 87 PRO A CA 1
ATOM 709 C C . PRO A 1 87 ? -0.465 -1.601 7.497 1.00 94.31 87 PRO A C 1
ATOM 711 O O . PRO A 1 87 ? -0.698 -0.686 8.289 1.00 94.31 87 PRO A O 1
ATOM 714 N N . TYR A 1 88 ? 0.292 -2.651 7.799 1.00 95.56 88 TYR A N 1
ATOM 715 C CA . TYR A 1 88 ? 0.997 -2.848 9.072 1.00 95.56 88 TYR A CA 1
ATOM 716 C C . TYR A 1 88 ? 2.505 -2.619 8.905 1.00 95.56 88 TYR A C 1
ATOM 718 O O . TYR A 1 88 ? 2.961 -2.259 7.818 1.00 95.56 88 TYR A O 1
ATOM 726 N N . ALA A 1 89 ? 3.297 -2.829 9.957 1.00 95.44 89 ALA A N 1
ATOM 727 C CA . ALA A 1 89 ? 4.740 -2.572 9.976 1.00 95.44 89 ALA A CA 1
ATOM 728 C C . ALA A 1 89 ? 5.479 -3.208 8.791 1.00 95.44 89 ALA A C 1
ATOM 730 O O . ALA A 1 89 ? 6.264 -2.534 8.118 1.00 95.44 89 ALA A O 1
ATOM 731 N N . LYS A 1 90 ? 5.135 -4.451 8.426 1.00 92.31 90 LYS A N 1
ATOM 732 C CA . LYS A 1 90 ? 5.691 -5.136 7.242 1.00 92.31 90 LYS A CA 1
ATOM 733 C C . LYS A 1 90 ? 5.478 -4.383 5.922 1.00 92.31 90 LYS A C 1
ATOM 735 O O . LYS A 1 90 ? 6.250 -4.558 4.979 1.00 92.31 90 LYS A O 1
ATOM 740 N N . ASN A 1 91 ? 4.428 -3.562 5.838 1.00 93.38 91 ASN A N 1
ATOM 741 C CA . ASN A 1 91 ? 4.059 -2.815 4.642 1.00 93.38 91 ASN A CA 1
ATOM 742 C C . ASN A 1 91 ? 4.739 -1.436 4.560 1.00 93.38 91 ASN A C 1
ATOM 744 O O . ASN A 1 91 ? 4.721 -0.815 3.497 1.00 93.38 91 ASN A O 1
ATOM 748 N N . SER A 1 92 ? 5.357 -0.960 5.648 1.00 93.06 92 SER A N 1
ATOM 749 C CA . SER A 1 92 ? 5.969 0.376 5.745 1.00 93.06 92 SER A CA 1
ATOM 750 C C . SER A 1 92 ? 6.957 0.665 4.609 1.00 93.06 92 SER A C 1
ATOM 752 O O . SER A 1 92 ? 6.916 1.735 4.000 1.00 93.06 92 SER A O 1
ATOM 754 N N . LYS A 1 93 ? 7.782 -0.326 4.245 1.00 92.38 93 LYS A N 1
ATOM 755 C CA . LYS A 1 93 ? 8.773 -0.213 3.167 1.00 92.38 93 LYS A CA 1
ATOM 756 C C . LYS A 1 93 ? 8.160 0.084 1.794 1.00 92.38 93 LYS A C 1
ATOM 758 O O . LYS A 1 93 ? 8.827 0.708 0.981 1.00 92.38 93 LYS A O 1
ATOM 763 N N . PHE A 1 94 ? 6.914 -0.317 1.533 1.00 93.19 94 PHE A N 1
ATOM 764 C CA . PHE A 1 94 ? 6.244 -0.066 0.249 1.00 93.19 94 PHE A CA 1
ATOM 765 C C . PHE A 1 94 ? 5.535 1.293 0.198 1.00 93.19 94 PHE A C 1
ATOM 767 O O . PHE A 1 94 ? 5.120 1.729 -0.871 1.00 93.19 94 PHE A O 1
ATOM 774 N N . LEU A 1 95 ? 5.405 1.973 1.340 1.00 92.94 95 LEU A N 1
ATOM 775 C CA . LEU A 1 95 ? 4.811 3.308 1.456 1.00 92.94 95 LEU A CA 1
ATOM 776 C C . LEU A 1 95 ? 5.882 4.414 1.462 1.00 92.94 95 LEU A C 1
ATOM 778 O O . LEU A 1 95 ? 5.656 5.515 1.964 1.00 92.94 95 LEU A O 1
ATOM 782 N N . ASN A 1 96 ? 7.051 4.123 0.886 1.00 91.94 96 ASN A N 1
ATOM 783 C CA . ASN A 1 96 ? 8.154 5.051 0.667 1.00 91.94 96 ASN A CA 1
ATOM 784 C C . ASN A 1 96 ? 8.593 4.973 -0.801 1.00 91.94 96 ASN A C 1
ATOM 786 O O . ASN A 1 96 ? 8.884 3.887 -1.292 1.00 91.94 96 ASN A O 1
ATOM 790 N N . PHE A 1 97 ? 8.665 6.114 -1.492 1.00 89.81 97 PHE A N 1
ATOM 791 C CA . PHE A 1 97 ? 8.923 6.156 -2.937 1.00 89.81 97 PHE A CA 1
ATOM 792 C C . PHE A 1 97 ? 10.267 5.540 -3.335 1.00 89.81 97 PHE A C 1
ATOM 794 O O . PHE A 1 97 ? 10.298 4.714 -4.240 1.00 89.81 97 PHE A O 1
ATOM 801 N N . LYS A 1 98 ? 11.355 5.890 -2.635 1.00 89.88 98 LYS A N 1
ATOM 802 C CA . LYS A 1 98 ? 12.701 5.386 -2.953 1.00 89.88 98 LYS A CA 1
ATOM 803 C C . LYS A 1 98 ? 12.771 3.874 -2.773 1.00 89.88 98 LYS A C 1
ATOM 805 O O . LYS A 1 98 ? 13.201 3.158 -3.668 1.00 89.88 98 LYS A O 1
ATOM 810 N N . ASN A 1 99 ? 12.245 3.388 -1.651 1.00 93.19 99 ASN A N 1
ATOM 811 C CA . ASN A 1 99 ? 12.180 1.953 -1.395 1.00 93.19 99 ASN A CA 1
ATOM 812 C C . ASN A 1 99 ? 11.316 1.242 -2.443 1.00 93.19 99 ASN A C 1
ATOM 814 O O . ASN A 1 99 ? 11.647 0.143 -2.871 1.00 93.19 99 ASN A O 1
ATOM 818 N N . LEU A 1 100 ? 10.205 1.852 -2.861 1.00 93.00 100 LEU A N 1
ATOM 819 C CA . LEU A 1 100 ? 9.302 1.273 -3.848 1.00 93.00 100 LEU A CA 1
ATOM 820 C C . LEU A 1 100 ? 9.962 1.161 -5.230 1.00 93.00 100 LEU A C 1
ATOM 822 O O . LEU A 1 100 ? 9.821 0.120 -5.867 1.00 93.00 100 LEU A O 1
ATOM 826 N N . GLU A 1 101 ? 10.721 2.173 -5.662 1.00 94.19 101 GLU A N 1
ATOM 827 C CA . GLU A 1 101 ? 11.535 2.131 -6.888 1.00 94.19 101 GLU A CA 1
ATOM 828 C C . GLU A 1 101 ? 12.533 0.966 -6.856 1.00 94.19 101 GLU A C 1
ATOM 830 O O . GLU A 1 101 ? 12.541 0.126 -7.758 1.00 94.19 101 GLU A O 1
ATOM 835 N N . GLU A 1 102 ? 13.326 0.871 -5.787 1.00 92.19 102 GLU A N 1
ATOM 836 C CA . GLU A 1 102 ? 14.318 -0.193 -5.605 1.00 92.19 102 GLU A CA 1
ATOM 837 C C . GLU A 1 102 ? 13.674 -1.581 -5.554 1.00 92.19 102 GLU A C 1
ATOM 839 O O . GLU A 1 102 ? 14.156 -2.527 -6.184 1.00 92.19 102 GLU A O 1
ATOM 844 N N . ILE A 1 103 ? 12.560 -1.717 -4.827 1.00 91.88 103 ILE A N 1
ATOM 845 C CA . ILE A 1 103 ? 11.821 -2.974 -4.710 1.00 91.88 103 ILE A CA 1
ATOM 846 C C . ILE A 1 103 ? 11.304 -3.400 -6.080 1.00 91.88 103 ILE A C 1
ATOM 848 O O . ILE A 1 103 ? 11.559 -4.541 -6.462 1.00 91.88 103 ILE A O 1
ATOM 852 N N . ILE A 1 104 ? 10.620 -2.511 -6.812 1.00 92.12 104 ILE A N 1
ATOM 853 C CA . ILE A 1 104 ? 10.070 -2.802 -8.143 1.00 92.12 104 ILE A CA 1
ATOM 854 C C . ILE A 1 104 ? 11.195 -3.190 -9.095 1.00 92.12 104 ILE A C 1
ATOM 856 O O . ILE A 1 104 ? 11.097 -4.224 -9.748 1.00 92.12 104 ILE A O 1
ATOM 860 N N . TYR A 1 105 ? 12.285 -2.424 -9.137 1.00 91.12 105 TYR A N 1
ATOM 861 C CA . TYR A 1 105 ? 13.429 -2.735 -9.988 1.00 91.12 105 TYR A CA 1
ATOM 862 C C . TYR A 1 105 ? 14.025 -4.113 -9.679 1.00 91.12 105 TYR A C 1
ATOM 864 O O . TYR A 1 105 ? 14.253 -4.917 -10.583 1.00 91.12 105 TYR A O 1
ATOM 872 N N . ARG A 1 106 ? 14.221 -4.430 -8.394 1.00 88.50 106 ARG A N 1
ATOM 873 C CA . ARG A 1 106 ? 14.773 -5.718 -7.957 1.00 88.50 106 ARG A CA 1
ATOM 874 C C . ARG A 1 106 ? 13.876 -6.893 -8.339 1.00 88.50 106 ARG A C 1
ATOM 876 O O . ARG A 1 106 ? 14.385 -7.945 -8.719 1.00 88.50 106 ARG A O 1
ATOM 883 N N . ILE A 1 107 ? 12.559 -6.748 -8.202 1.00 87.88 107 ILE A N 1
ATOM 884 C CA . ILE A 1 107 ? 11.605 -7.837 -8.466 1.00 87.88 107 ILE A CA 1
ATOM 885 C C . ILE A 1 107 ? 11.098 -7.860 -9.911 1.00 87.88 107 ILE A C 1
ATOM 887 O O . ILE A 1 107 ? 10.474 -8.838 -10.301 1.00 87.88 107 ILE A O 1
ATOM 891 N N . ALA A 1 108 ? 11.414 -6.855 -10.730 1.00 86.44 108 ALA A N 1
ATOM 892 C CA . ALA A 1 108 ? 11.016 -6.792 -12.136 1.00 86.44 108 ALA A CA 1
ATOM 893 C C . ALA A 1 108 ? 11.508 -7.978 -12.975 1.00 86.44 108 ALA A C 1
ATOM 895 O O . ALA A 1 108 ? 10.863 -8.356 -13.948 1.00 86.44 108 ALA A O 1
ATOM 896 N N . LYS A 1 109 ? 12.628 -8.587 -12.572 1.00 78.38 109 LYS A N 1
ATOM 897 C CA . LYS A 1 109 ? 13.197 -9.783 -13.210 1.00 78.38 109 LYS A CA 1
ATOM 898 C C . LYS A 1 109 ? 12.425 -11.064 -12.899 1.00 78.38 109 LYS A C 1
ATOM 900 O O . LYS A 1 109 ? 12.712 -12.104 -13.485 1.00 78.38 109 LYS A O 1
ATOM 905 N N . LYS A 1 110 ? 11.499 -11.028 -11.941 1.00 80.88 110 LYS A N 1
ATOM 906 C CA . LYS A 1 110 ? 10.753 -12.217 -11.551 1.00 80.88 110 LYS A CA 1
ATOM 907 C C . LYS A 1 110 ? 9.703 -12.562 -12.611 1.00 80.88 110 LYS A C 1
ATOM 909 O O . LYS A 1 110 ? 9.032 -11.654 -13.113 1.00 80.88 110 LYS A O 1
ATOM 914 N N . PRO A 1 111 ? 9.528 -13.856 -12.936 1.00 77.19 111 PRO A N 1
ATOM 915 C CA . PRO A 1 111 ? 8.509 -14.292 -13.882 1.00 77.19 111 PRO A CA 1
ATOM 916 C C . PRO A 1 111 ? 7.121 -13.772 -13.496 1.00 77.19 111 PRO A C 1
ATOM 918 O O . PRO A 1 111 ? 6.727 -13.839 -12.337 1.00 77.19 111 PRO A O 1
ATOM 921 N N . GLY A 1 112 ? 6.382 -13.231 -14.463 1.00 82.38 112 GLY A N 1
ATOM 922 C CA . GLY A 1 112 ? 5.002 -12.775 -14.263 1.00 82.38 112 GLY A CA 1
ATOM 923 C C . GLY A 1 112 ? 4.830 -11.440 -13.527 1.00 82.38 112 GLY A C 1
ATOM 924 O O . GLY A 1 112 ? 3.782 -10.815 -13.675 1.00 82.38 112 GLY A O 1
ATOM 925 N N . PHE A 1 113 ? 5.840 -10.928 -12.813 1.00 89.12 113 PHE A N 1
ATOM 926 C CA . PHE A 1 113 ? 5.706 -9.678 -12.053 1.00 89.12 113 PHE A CA 1
ATOM 927 C C . PHE A 1 113 ? 5.315 -8.490 -12.945 1.00 89.12 113 PHE A C 1
ATOM 929 O O . PHE A 1 113 ? 4.301 -7.831 -12.709 1.00 89.12 113 PHE A O 1
ATOM 936 N N . LEU A 1 114 ? 6.083 -8.237 -14.011 1.00 89.94 114 LEU A N 1
ATOM 937 C CA . LEU A 1 114 ? 5.790 -7.127 -14.923 1.00 89.94 114 LEU A CA 1
ATOM 938 C C . LEU A 1 114 ? 4.479 -7.336 -15.684 1.00 89.94 114 LEU A C 1
ATOM 940 O O . LEU A 1 114 ? 3.808 -6.357 -15.989 1.00 89.94 114 LEU A O 1
ATOM 944 N N . GLN A 1 115 ? 4.081 -8.585 -15.946 1.00 90.56 115 GLN A N 1
ATOM 945 C CA . GLN A 1 115 ? 2.798 -8.883 -16.586 1.00 90.56 115 GLN A CA 1
ATOM 946 C C . GLN A 1 115 ? 1.637 -8.412 -15.704 1.00 90.56 115 GLN A C 1
ATOM 948 O O . GLN A 1 115 ? 0.743 -7.734 -16.202 1.00 90.56 115 GLN A O 1
ATOM 95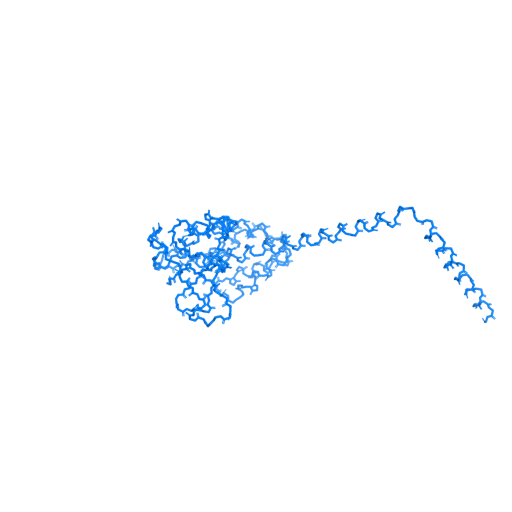3 N N . VAL A 1 116 ? 1.693 -8.662 -14.390 1.00 90.88 116 VAL A N 1
ATOM 954 C CA . VAL A 1 116 ? 0.676 -8.162 -13.452 1.00 90.88 116 VAL A CA 1
ATOM 955 C C . VAL A 1 116 ? 0.648 -6.635 -13.416 1.00 90.88 116 VAL A C 1
ATOM 957 O O . VAL A 1 116 ? -0.433 -6.049 -13.460 1.00 90.88 116 VAL A O 1
ATOM 960 N N . ILE A 1 117 ? 1.812 -5.978 -13.372 1.00 92.25 117 ILE A N 1
ATOM 961 C CA . ILE A 1 117 ? 1.889 -4.508 -13.397 1.00 92.25 117 ILE A CA 1
ATOM 962 C C . ILE A 1 117 ? 1.267 -3.954 -14.682 1.00 92.25 117 ILE A C 1
ATOM 964 O O . ILE A 1 117 ? 0.433 -3.052 -14.618 1.00 92.25 117 ILE A O 1
ATOM 968 N N . ILE A 1 118 ? 1.613 -4.526 -15.837 1.00 91.56 118 ILE A N 1
ATOM 969 C CA . ILE A 1 118 ? 1.061 -4.128 -17.135 1.00 91.56 118 ILE A CA 1
ATOM 970 C C . ILE A 1 118 ? -0.454 -4.316 -17.155 1.00 91.56 118 ILE A C 1
ATOM 972 O O . ILE A 1 118 ? -1.163 -3.399 -17.554 1.00 91.56 118 ILE A O 1
ATOM 976 N N . SER A 1 119 ? -0.964 -5.465 -16.713 1.00 90.31 119 SER A N 1
ATOM 977 C CA . SER A 1 119 ? -2.404 -5.736 -16.673 1.00 90.31 119 SER A CA 1
ATOM 978 C C . SER A 1 119 ? -3.152 -4.798 -15.727 1.00 90.31 119 SER A C 1
ATOM 980 O O . SER A 1 119 ? -4.262 -4.380 -16.041 1.00 90.31 119 SER A O 1
ATOM 982 N N . HIS A 1 120 ? -2.561 -4.439 -14.585 1.00 91.00 120 HIS A N 1
ATOM 983 C CA . HIS A 1 120 ? -3.197 -3.547 -13.615 1.00 91.00 120 HIS A CA 1
ATOM 984 C C . HIS A 1 120 ? -3.256 -2.093 -14.107 1.00 91.00 120 HIS A C 1
ATOM 986 O O . HIS A 1 120 ? -4.238 -1.394 -13.863 1.00 91.00 120 HIS A O 1
ATOM 992 N N . TYR A 1 121 ? -2.220 -1.639 -14.818 1.00 91.31 121 TYR A N 1
ATOM 993 C CA . TYR A 1 121 ? -2.066 -0.242 -15.230 1.00 91.31 121 TYR A CA 1
ATOM 994 C C . TYR A 1 121 ? -2.282 0.005 -16.734 1.00 91.31 121 TYR A C 1
ATOM 996 O O . TYR A 1 121 ? -2.091 1.129 -17.193 1.00 91.31 121 TYR A O 1
ATOM 1004 N N . SER A 1 122 ? -2.736 -0.985 -17.513 1.00 85.88 122 SER A N 1
ATOM 1005 C CA . SER A 1 122 ? -2.864 -0.877 -18.980 1.00 85.88 122 SER A CA 1
ATOM 1006 C C . SER A 1 122 ? -3.771 0.259 -19.451 1.00 85.88 122 SER A C 1
ATOM 1008 O O . SER A 1 122 ? -3.562 0.804 -20.531 1.00 85.88 122 SER A O 1
ATOM 1010 N N . ASN A 1 123 ? -4.775 0.617 -18.648 1.00 86.06 123 ASN A N 1
ATOM 1011 C CA . ASN A 1 123 ? -5.777 1.628 -18.995 1.00 86.06 123 ASN A CA 1
ATOM 1012 C C . ASN A 1 123 ? -5.372 3.050 -18.565 1.00 86.06 123 ASN A C 1
ATOM 1014 O O . ASN A 1 123 ? -6.101 4.008 -18.818 1.00 86.06 123 ASN A O 1
ATOM 1018 N N . TYR A 1 124 ? -4.219 3.208 -17.912 1.00 87.25 124 TYR A N 1
ATOM 1019 C CA . TYR A 1 124 ? -3.716 4.500 -17.459 1.00 87.25 124 TYR A CA 1
ATOM 1020 C C . TYR A 1 124 ? -2.955 5.173 -18.601 1.00 87.25 124 TYR A C 1
ATOM 1022 O O . TYR A 1 124 ? -1.775 4.908 -18.825 1.00 87.25 124 TYR A O 1
ATOM 1030 N N . GLN A 1 125 ? -3.634 6.066 -19.326 1.00 85.00 125 GLN A N 1
ATOM 1031 C CA . GLN A 1 125 ? -3.079 6.741 -20.508 1.00 85.00 125 GLN A CA 1
ATOM 1032 C C . GLN A 1 125 ? -1.737 7.439 -20.233 1.00 85.00 125 GLN A C 1
ATOM 1034 O O . GLN A 1 125 ? -0.832 7.403 -21.063 1.00 85.00 125 GLN A O 1
ATOM 1039 N N . ASN A 1 126 ? -1.568 8.021 -19.043 1.00 88.50 126 ASN A N 1
ATOM 1040 C CA . ASN A 1 126 ? -0.336 8.703 -18.649 1.00 88.50 126 ASN A CA 1
ATOM 1041 C C . ASN A 1 126 ? 0.868 7.758 -18.456 1.00 88.50 126 ASN A C 1
ATOM 1043 O O . ASN A 1 126 ? 2.001 8.240 -18.426 1.00 88.50 126 ASN A O 1
ATOM 1047 N N . LEU A 1 127 ? 0.643 6.443 -18.356 1.00 92.56 127 LEU A N 1
ATOM 1048 C CA . LEU A 1 127 ? 1.665 5.408 -18.151 1.00 92.56 127 LEU A CA 1
ATOM 1049 C C . LEU A 1 127 ? 2.023 4.638 -19.432 1.00 92.56 127 LEU A C 1
ATOM 1051 O O . LEU A 1 127 ? 2.797 3.684 -19.373 1.00 92.56 127 LEU A O 1
ATOM 1055 N N . PHE A 1 128 ? 1.479 5.026 -20.592 1.00 90.56 128 PHE A N 1
ATOM 1056 C CA . PHE A 1 128 ? 1.646 4.286 -21.848 1.00 90.56 128 PHE A CA 1
ATOM 1057 C C . PHE A 1 128 ? 3.117 4.006 -22.199 1.00 90.56 128 PHE A C 1
ATOM 1059 O O . PHE A 1 128 ? 3.466 2.870 -22.522 1.00 90.56 128 PHE A O 1
ATOM 1066 N N . SER A 1 129 ? 3.991 5.014 -22.082 1.00 90.25 129 SER A N 1
ATOM 1067 C CA . SER A 1 129 ? 5.424 4.870 -22.367 1.00 90.25 129 SER A CA 1
ATOM 1068 C C . SER A 1 129 ? 6.099 3.854 -21.450 1.00 90.25 129 SER A C 1
ATOM 1070 O O . SER A 1 129 ? 6.881 3.031 -21.916 1.00 90.25 129 SER A O 1
ATOM 1072 N N . GLU A 1 130 ? 5.777 3.865 -20.156 1.00 93.62 130 GLU A N 1
ATOM 1073 C CA . GLU A 1 130 ? 6.352 2.930 -19.189 1.00 93.62 130 GLU A CA 1
ATOM 1074 C C . GLU A 1 130 ? 5.830 1.510 -19.413 1.00 93.62 130 GLU A C 1
ATOM 1076 O O . GLU A 1 130 ? 6.609 0.562 -19.365 1.00 93.62 130 GLU A O 1
ATOM 1081 N N . MET A 1 131 ? 4.541 1.354 -19.736 1.00 92.69 131 MET A N 1
ATOM 1082 C CA . MET A 1 131 ? 3.964 0.047 -20.065 1.00 92.69 131 MET A CA 1
ATOM 1083 C C . MET A 1 131 ? 4.590 -0.544 -21.332 1.00 92.69 131 MET A C 1
ATOM 1085 O O . MET A 1 131 ? 4.873 -1.741 -21.378 1.00 92.69 131 MET A O 1
ATOM 1089 N N . TYR A 1 132 ? 4.848 0.285 -22.348 1.00 90.44 132 TYR A N 1
ATOM 1090 C CA . TYR A 1 132 ? 5.557 -0.133 -23.556 1.00 90.44 132 TYR A CA 1
ATOM 1091 C C . TYR A 1 132 ? 6.993 -0.573 -23.242 1.00 90.44 132 TYR A C 1
ATOM 1093 O O . TYR A 1 132 ? 7.413 -1.651 -23.661 1.00 90.44 132 TYR A O 1
ATOM 1101 N N . SER A 1 133 ? 7.725 0.202 -22.435 1.00 90.69 133 SER A N 1
ATOM 1102 C CA . SER A 1 133 ? 9.073 -0.166 -21.989 1.00 90.69 133 SER A CA 1
ATOM 1103 C C . SER A 1 133 ? 9.091 -1.457 -21.163 1.00 90.69 133 SER A C 1
ATOM 1105 O O . SER A 1 133 ? 9.967 -2.290 -21.374 1.00 90.69 133 SER A O 1
ATOM 1107 N N . PHE A 1 134 ? 8.112 -1.687 -20.282 1.00 91.75 134 PHE A N 1
ATOM 1108 C CA . PHE A 1 134 ? 8.005 -2.944 -19.531 1.00 91.75 134 PHE A CA 1
ATOM 1109 C C . PHE A 1 134 ? 7.766 -4.153 -20.443 1.00 91.75 134 PHE A C 1
ATOM 1111 O O . PHE A 1 134 ? 8.353 -5.209 -20.216 1.00 91.75 134 PHE A O 1
ATOM 1118 N N . ARG A 1 135 ? 6.961 -4.009 -21.504 1.00 89.62 135 ARG A N 1
ATOM 1119 C CA . ARG A 1 135 ? 6.792 -5.062 -22.524 1.00 89.62 135 ARG A CA 1
ATOM 1120 C C . ARG A 1 135 ? 8.087 -5.319 -23.292 1.00 89.62 135 ARG A C 1
ATOM 1122 O O . ARG A 1 135 ? 8.443 -6.472 -23.491 1.00 89.62 135 ARG A O 1
ATOM 1129 N N . GLY A 1 136 ? 8.807 -4.263 -23.669 1.00 87.88 136 GLY A N 1
ATOM 1130 C CA . GLY A 1 136 ? 10.122 -4.385 -24.304 1.00 87.88 136 GLY A CA 1
ATOM 1131 C C . GLY A 1 136 ? 11.126 -5.129 -23.422 1.00 87.88 136 GLY A C 1
ATOM 1132 O O . GLY A 1 136 ? 11.812 -6.029 -23.900 1.00 87.88 136 GLY A O 1
ATOM 1133 N N . TYR A 1 137 ? 11.142 -4.822 -22.121 1.00 87.94 137 TYR A N 1
ATOM 1134 C CA . TYR A 1 137 ? 11.985 -5.510 -21.145 1.00 87.94 137 TYR A CA 1
ATOM 1135 C C . TYR A 1 137 ? 11.638 -6.999 -21.008 1.00 87.94 137 TYR A C 1
ATOM 1137 O O . TYR A 1 137 ? 12.538 -7.827 -20.908 1.00 87.94 137 TYR A O 1
ATOM 1145 N N . LEU A 1 138 ? 10.349 -7.362 -21.055 1.00 85.81 138 LEU A N 1
ATOM 1146 C CA . LEU A 1 138 ? 9.923 -8.767 -21.065 1.00 85.81 138 LEU A CA 1
ATOM 1147 C C . LEU A 1 138 ? 10.423 -9.524 -22.305 1.00 85.81 138 LEU A C 1
ATOM 1149 O O . LEU A 1 138 ? 10.783 -10.692 -22.188 1.00 85.81 138 LEU A O 1
ATOM 1153 N N . SER A 1 139 ? 10.460 -8.872 -23.469 1.00 85.25 139 SER A N 1
ATOM 1154 C CA . SER A 1 139 ? 10.934 -9.483 -24.718 1.00 85.25 139 SER A CA 1
ATOM 1155 C C . SER A 1 139 ? 12.459 -9.571 -24.813 1.00 85.25 139 SER A C 1
ATOM 1157 O O . SER A 1 139 ? 12.976 -10.488 -25.445 1.00 85.25 139 SER A O 1
ATOM 1159 N N . ASN A 1 140 ? 13.193 -8.628 -24.212 1.00 83.31 140 ASN A N 1
ATOM 1160 C CA . ASN A 1 140 ? 14.656 -8.634 -24.193 1.00 83.31 140 ASN A CA 1
ATOM 1161 C C . ASN A 1 140 ? 15.215 -8.074 -22.863 1.00 83.31 140 ASN A C 1
ATOM 1163 O O . ASN A 1 140 ? 15.568 -6.892 -22.787 1.00 83.31 140 ASN A O 1
ATOM 1167 N N . PRO A 1 141 ? 15.353 -8.917 -21.820 1.00 74.94 141 PRO A N 1
ATOM 1168 C CA . PRO A 1 141 ? 15.794 -8.487 -20.486 1.00 74.94 141 PRO A CA 1
ATOM 1169 C C . PRO A 1 141 ? 17.235 -7.959 -20.414 1.00 74.94 141 PRO A C 1
ATOM 1171 O O . PRO A 1 141 ? 17.606 -7.310 -19.433 1.00 74.94 141 PRO A O 1
ATOM 1174 N N . TYR A 1 142 ? 18.056 -8.251 -21.428 1.00 69.00 142 TYR A N 1
ATOM 1175 C CA . TYR A 1 142 ? 19.473 -7.881 -21.486 1.00 69.00 142 TYR A CA 1
ATOM 1176 C C . TYR A 1 142 ? 19.718 -6.526 -22.163 1.00 69.00 142 TYR A C 1
ATOM 1178 O O . TYR A 1 142 ? 20.840 -6.028 -22.140 1.00 69.00 142 TYR A O 1
ATOM 1186 N N . ALA A 1 143 ? 18.688 -5.914 -22.754 1.00 61.91 143 ALA A N 1
ATOM 1187 C CA . ALA A 1 143 ? 18.841 -4.718 -23.580 1.00 61.91 143 ALA A CA 1
ATOM 1188 C C . ALA A 1 143 ? 18.913 -3.387 -22.813 1.00 61.91 143 ALA A C 1
ATOM 1190 O O . ALA A 1 143 ? 19.154 -2.357 -23.442 1.00 61.91 143 ALA A O 1
ATOM 1191 N N . ASP A 1 144 ? 18.683 -3.350 -21.497 1.00 63.34 144 ASP A N 1
ATOM 1192 C CA . ASP A 1 144 ? 18.254 -2.093 -20.874 1.00 63.34 144 ASP A CA 1
ATOM 1193 C C . ASP A 1 144 ? 19.144 -1.591 -19.725 1.00 63.34 144 ASP A C 1
ATOM 1195 O O . ASP A 1 144 ? 18.956 -1.916 -18.552 1.00 63.34 144 ASP A O 1
ATOM 1199 N N . TYR A 1 145 ? 20.081 -0.705 -20.075 1.00 63.84 145 TYR A N 1
ATOM 1200 C CA . TYR A 1 145 ? 20.883 0.094 -19.140 1.00 63.84 145 TYR A CA 1
ATOM 1201 C C . TYR A 1 145 ? 20.095 1.265 -18.515 1.00 63.84 145 TYR A C 1
ATOM 1203 O O . TYR A 1 145 ? 20.616 1.958 -17.642 1.00 63.84 145 TYR A O 1
ATOM 1211 N N . LYS A 1 146 ? 18.834 1.489 -18.924 1.00 82.50 146 LYS A N 1
ATOM 1212 C CA . LYS A 1 146 ? 17.944 2.550 -18.419 1.00 82.50 146 LYS A CA 1
ATOM 1213 C C . LYS A 1 146 ? 16.662 2.009 -17.785 1.00 82.50 146 LYS A C 1
ATOM 1215 O O . LYS A 1 146 ? 15.765 2.792 -17.470 1.00 82.50 146 LYS A O 1
ATOM 1220 N N . PHE A 1 147 ? 16.568 0.706 -17.526 1.00 88.19 147 PHE A N 1
ATOM 1221 C CA . PHE A 1 147 ? 15.347 0.123 -16.967 1.00 88.19 147 PHE A CA 1
ATOM 1222 C C . PHE A 1 147 ? 14.978 0.741 -15.609 1.00 88.19 147 PHE A C 1
ATOM 1224 O O . PHE A 1 147 ? 13.809 1.017 -15.336 1.00 88.19 147 PHE A O 1
ATOM 1231 N N . TYR A 1 148 ? 15.979 1.057 -14.780 1.00 90.12 148 TYR A N 1
ATOM 1232 C CA . TYR A 1 148 ? 15.756 1.768 -13.520 1.00 90.12 148 TYR A CA 1
ATOM 1233 C C . TYR A 1 148 ? 15.113 3.151 -13.729 1.00 90.12 148 TYR A C 1
ATOM 1235 O O . TYR A 1 148 ? 14.211 3.532 -12.986 1.00 90.12 148 TYR A O 1
ATOM 1243 N N . ASP A 1 149 ? 15.495 3.885 -14.780 1.00 91.69 149 ASP A N 1
ATOM 1244 C CA . ASP A 1 149 ? 14.865 5.167 -15.114 1.00 91.69 149 ASP A CA 1
ATOM 1245 C C . ASP A 1 149 ? 13.403 5.002 -15.532 1.00 91.69 149 ASP A C 1
ATOM 1247 O O . ASP A 1 149 ? 12.572 5.852 -15.205 1.00 91.69 149 ASP A O 1
ATOM 1251 N N . VAL A 1 150 ? 13.070 3.913 -16.234 1.00 93.06 150 VAL A N 1
ATOM 1252 C CA . VAL A 1 150 ? 11.680 3.571 -16.571 1.00 93.06 150 VAL A CA 1
ATOM 1253 C C . VAL A 1 150 ? 10.881 3.317 -15.293 1.00 93.06 150 VAL A C 1
ATOM 1255 O O . VAL A 1 150 ? 9.802 3.885 -15.134 1.00 93.06 150 VAL A O 1
ATOM 1258 N N . VAL A 1 151 ? 11.424 2.529 -14.357 1.00 93.81 151 VAL A N 1
ATOM 1259 C CA . VAL A 1 151 ? 10.796 2.260 -13.052 1.00 93.81 151 VAL A CA 1
ATOM 1260 C C . VAL A 1 151 ? 10.586 3.555 -12.269 1.00 93.81 151 VAL A C 1
ATOM 1262 O O . VAL A 1 151 ? 9.482 3.804 -11.788 1.00 93.81 151 VAL A O 1
ATOM 1265 N N . ARG A 1 152 ? 11.600 4.422 -12.197 1.00 94.31 152 ARG A N 1
ATOM 1266 C CA . ARG A 1 152 ? 11.503 5.720 -11.521 1.00 94.31 152 ARG A CA 1
ATOM 1267 C C . ARG A 1 152 ? 10.408 6.596 -12.126 1.00 94.31 152 ARG A C 1
ATOM 1269 O O . ARG A 1 152 ? 9.584 7.127 -11.390 1.00 94.31 152 ARG A O 1
ATOM 1276 N N . ARG A 1 153 ? 10.340 6.715 -13.459 1.00 94.00 153 ARG A N 1
ATOM 1277 C CA . ARG A 1 153 ? 9.265 7.468 -14.139 1.00 94.00 153 ARG A CA 1
ATOM 1278 C C . ARG A 1 153 ? 7.884 6.868 -13.887 1.00 94.00 153 ARG A C 1
ATOM 1280 O O . ARG A 1 153 ? 6.930 7.617 -13.692 1.00 94.00 153 ARG A O 1
ATOM 1287 N N . PHE A 1 154 ? 7.776 5.542 -13.877 1.00 95.19 154 PHE A N 1
ATOM 1288 C CA . PHE A 1 154 ? 6.531 4.841 -13.569 1.00 95.19 154 PHE A CA 1
ATOM 1289 C C . PHE A 1 154 ? 6.047 5.164 -12.154 1.00 95.19 154 PHE A C 1
ATOM 1291 O O . PHE A 1 154 ? 4.917 5.628 -11.987 1.00 95.19 154 PHE A O 1
ATOM 1298 N N . VAL A 1 155 ? 6.911 4.988 -11.146 1.00 95.00 155 VAL A N 1
ATOM 1299 C CA . VAL A 1 155 ? 6.588 5.324 -9.753 1.00 95.00 155 VAL A CA 1
ATOM 1300 C C . VAL A 1 155 ? 6.214 6.797 -9.655 1.00 95.00 155 VAL A C 1
ATOM 1302 O O . VAL A 1 155 ? 5.192 7.116 -9.055 1.00 95.00 155 VAL A O 1
ATOM 1305 N N . ASP A 1 156 ? 6.967 7.687 -10.302 1.00 94.38 156 ASP A N 1
ATOM 1306 C CA . ASP A 1 156 ? 6.708 9.123 -10.270 1.00 94.38 156 ASP A CA 1
ATOM 1307 C C . ASP A 1 156 ? 5.302 9.486 -10.771 1.00 94.38 156 ASP A C 1
ATOM 1309 O O . ASP A 1 156 ? 4.544 10.180 -10.091 1.00 94.38 156 ASP A O 1
ATOM 1313 N N . LYS A 1 157 ? 4.912 8.956 -11.933 1.00 93.25 157 LYS A N 1
ATOM 1314 C CA . LYS A 1 157 ? 3.611 9.229 -12.558 1.00 93.25 157 LYS A CA 1
ATOM 1315 C C . LYS A 1 157 ? 2.425 8.638 -11.793 1.00 93.25 157 LYS A C 1
ATOM 1317 O O . LYS A 1 157 ? 1.320 9.169 -11.887 1.00 93.25 157 LYS A O 1
ATOM 1322 N N . VAL A 1 158 ? 2.625 7.547 -11.053 1.00 93.12 158 VAL A N 1
ATOM 1323 C CA . VAL A 1 158 ? 1.586 6.950 -10.193 1.00 93.12 158 VAL A CA 1
ATOM 1324 C C . VAL A 1 158 ? 1.457 7.728 -8.879 1.00 93.12 158 VAL A C 1
ATOM 1326 O O . VAL A 1 158 ? 0.352 8.022 -8.408 1.00 93.12 158 VAL A O 1
ATOM 1329 N N . CYS A 1 159 ? 2.597 8.071 -8.285 1.00 93.38 159 CYS A N 1
ATOM 1330 C CA . CYS A 1 159 ? 2.713 8.573 -6.921 1.00 93.38 159 CYS A CA 1
ATOM 1331 C C . CYS A 1 159 ? 2.677 10.093 -6.795 1.00 93.38 159 CYS A C 1
ATOM 1333 O O . CYS A 1 159 ? 2.547 10.600 -5.679 1.00 93.38 159 CYS A O 1
ATOM 1335 N N . PHE A 1 160 ? 2.764 10.833 -7.896 1.00 91.50 160 PHE A N 1
ATOM 1336 C CA . PHE A 1 160 ? 2.700 12.287 -7.901 1.00 91.50 160 PHE A CA 1
ATOM 1337 C C . PHE A 1 160 ? 1.669 12.791 -8.904 1.00 91.50 160 PHE A C 1
ATOM 1339 O O . PHE A 1 160 ? 1.343 12.152 -9.898 1.00 91.50 160 PHE A O 1
ATOM 1346 N N . ARG A 1 161 ? 1.135 13.972 -8.612 1.00 88.62 161 ARG A N 1
ATOM 1347 C CA . ARG A 1 161 ? 0.243 14.723 -9.492 1.00 88.62 161 ARG A CA 1
ATOM 1348 C C . ARG A 1 161 ? 0.671 16.174 -9.526 1.00 88.62 161 ARG A C 1
ATOM 1350 O O . ARG A 1 161 ? 1.153 16.708 -8.524 1.00 88.62 161 ARG A O 1
ATOM 1357 N N . GLU A 1 162 ? 0.442 16.822 -10.650 1.00 86.38 162 GLU A N 1
ATOM 1358 C CA . GLU A 1 162 ? 0.661 18.252 -10.776 1.00 86.38 162 GLU A CA 1
ATOM 1359 C C . GLU A 1 162 ? -0.612 19.004 -10.382 1.00 86.38 162 GLU A C 1
ATOM 1361 O O . GLU A 1 162 ? -1.709 18.693 -10.843 1.00 86.38 162 GLU A O 1
ATOM 1366 N N . VAL A 1 163 ? -0.488 19.954 -9.455 1.00 84.62 163 VAL A N 1
ATOM 1367 C CA . VAL A 1 163 ? -1.598 20.795 -8.995 1.00 84.62 163 VAL A CA 1
ATOM 1368 C C . VAL A 1 163 ? -1.095 22.227 -8.918 1.00 84.62 163 VAL A C 1
ATOM 1370 O O . VAL A 1 163 ? -0.252 22.536 -8.074 1.00 84.62 163 VAL A O 1
ATOM 1373 N N . ASN A 1 164 ? -1.632 23.098 -9.774 1.00 86.81 164 ASN A N 1
ATOM 1374 C CA . ASN A 1 164 ? -1.241 24.509 -9.889 1.00 86.81 164 ASN A CA 1
ATOM 1375 C C . ASN A 1 164 ? 0.272 24.678 -10.135 1.00 86.81 164 ASN A C 1
ATOM 1377 O O . ASN A 1 164 ? 0.938 25.414 -9.408 1.00 86.81 164 ASN A O 1
ATOM 1381 N N . GLY A 1 165 ? 0.830 23.913 -11.083 1.00 83.94 165 GLY A N 1
ATOM 1382 C CA . GLY A 1 165 ? 2.264 23.928 -11.415 1.00 83.94 165 GLY A CA 1
ATOM 1383 C C . GLY A 1 165 ? 3.185 23.385 -10.315 1.00 83.94 165 GLY A C 1
ATOM 1384 O O . GLY A 1 165 ? 4.403 23.503 -10.403 1.00 83.94 165 GLY A O 1
ATOM 1385 N N . LYS A 1 166 ? 2.624 22.815 -9.238 1.00 87.25 166 LYS A N 1
ATOM 1386 C CA . LYS A 1 166 ? 3.389 22.207 -8.145 1.00 87.25 166 LYS A CA 1
ATOM 1387 C C . LYS A 1 166 ? 3.169 20.707 -8.117 1.00 87.25 166 LYS A C 1
ATOM 1389 O O . LYS A 1 166 ? 2.035 20.225 -8.073 1.00 87.25 166 LYS A O 1
ATOM 1394 N N . LYS A 1 167 ? 4.272 19.970 -8.047 1.00 87.56 167 LYS A N 1
ATOM 1395 C CA . LYS A 1 167 ? 4.266 18.526 -7.832 1.00 87.56 167 LYS A CA 1
ATOM 1396 C C . LYS A 1 167 ? 3.787 18.219 -6.412 1.00 87.56 167 LYS A C 1
ATOM 1398 O O . LYS A 1 167 ? 4.387 18.660 -5.434 1.00 87.56 167 LYS A O 1
ATOM 1403 N N . LYS A 1 168 ? 2.687 17.479 -6.292 1.00 88.25 168 LYS A N 1
ATOM 1404 C CA . LYS A 1 168 ? 2.110 17.036 -5.017 1.00 88.25 168 LYS A CA 1
ATOM 1405 C C . LYS A 1 168 ? 2.052 15.520 -4.963 1.00 88.25 168 LYS A C 1
ATOM 1407 O O . LYS A 1 168 ? 1.740 14.867 -5.954 1.00 88.25 168 LYS A O 1
ATOM 1412 N N . ILE A 1 169 ? 2.283 14.971 -3.775 1.00 88.62 169 ILE A N 1
ATOM 1413 C CA . ILE A 1 169 ? 2.158 13.536 -3.529 1.00 88.62 169 ILE A CA 1
ATOM 1414 C C . ILE A 1 169 ? 0.701 13.098 -3.745 1.00 88.62 169 ILE A C 1
ATOM 1416 O O . ILE A 1 169 ? -0.240 13.649 -3.164 1.00 88.62 169 ILE A O 1
ATOM 1420 N N . ASN A 1 170 ? 0.524 12.079 -4.576 1.00 90.56 170 ASN A N 1
ATOM 1421 C CA . ASN A 1 170 ? -0.690 11.295 -4.715 1.00 90.56 170 ASN A CA 1
ATOM 1422 C C . ASN A 1 170 ? -0.606 10.073 -3.789 1.00 90.56 170 ASN A C 1
ATOM 1424 O O . ASN A 1 170 ? -0.252 8.970 -4.204 1.00 90.56 170 ASN A O 1
ATOM 1428 N N . TYR A 1 171 ? -0.952 10.267 -2.515 1.00 90.00 171 TYR A N 1
ATOM 1429 C CA . TYR A 1 171 ? -0.814 9.206 -1.515 1.00 90.00 171 TYR A CA 1
ATOM 1430 C C . TYR A 1 171 ? -1.725 7.994 -1.785 1.00 90.00 171 TYR A C 1
ATOM 1432 O O . TYR A 1 171 ? -1.396 6.881 -1.392 1.00 90.00 171 TYR A O 1
ATOM 1440 N N . LYS A 1 172 ? -2.849 8.178 -2.495 1.00 89.31 172 LYS A N 1
ATOM 1441 C CA . LYS A 1 172 ? -3.692 7.050 -2.921 1.00 89.31 172 LYS A CA 1
ATOM 1442 C C . LYS A 1 172 ? -2.967 6.173 -3.941 1.00 89.31 172 LYS A C 1
ATOM 1444 O O . LYS A 1 172 ? -2.965 4.963 -3.775 1.00 89.31 172 LYS A O 1
ATOM 1449 N N . GLY A 1 173 ? -2.311 6.786 -4.930 1.00 90.75 173 GLY A N 1
ATOM 1450 C CA . GLY A 1 173 ? -1.484 6.066 -5.901 1.00 90.75 173 GLY A CA 1
ATOM 1451 C C . GLY A 1 173 ? -0.326 5.322 -5.237 1.00 90.75 173 GLY A C 1
ATOM 1452 O O . GLY A 1 173 ? -0.115 4.150 -5.531 1.00 90.75 173 GLY A O 1
ATOM 1453 N N . LEU A 1 174 ? 0.351 5.963 -4.276 1.00 93.12 174 LEU A N 1
ATOM 1454 C CA . LEU A 1 174 ? 1.391 5.313 -3.471 1.00 93.12 174 LEU A CA 1
ATOM 1455 C C . LEU A 1 174 ? 0.854 4.105 -2.701 1.00 93.12 174 LEU A C 1
ATOM 1457 O O . LEU A 1 174 ? 1.467 3.045 -2.726 1.00 93.12 174 LEU A O 1
ATOM 1461 N N . TYR A 1 175 ? -0.277 4.267 -2.016 1.00 93.38 175 TYR A N 1
ATOM 1462 C CA . TYR A 1 175 ? -0.902 3.183 -1.270 1.00 93.38 175 TYR A CA 1
ATOM 1463 C C . TYR A 1 175 ? -1.297 2.023 -2.195 1.00 93.38 175 TYR A C 1
ATOM 1465 O O . TYR A 1 175 ? -0.961 0.878 -1.907 1.00 93.38 175 TYR A O 1
ATOM 1473 N N . ASP A 1 176 ? -1.966 2.309 -3.314 1.00 91.62 176 ASP A N 1
ATOM 1474 C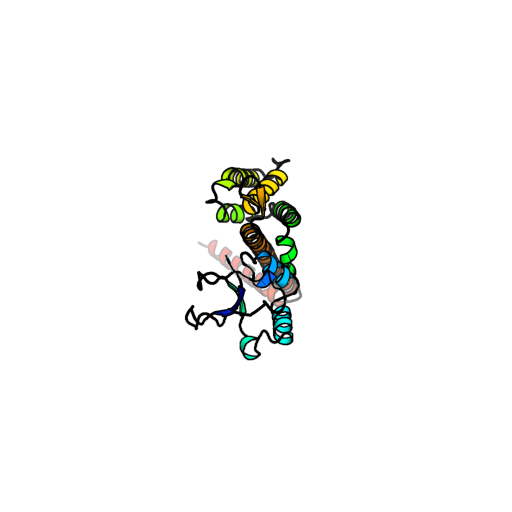 CA . ASP A 1 176 ? -2.440 1.281 -4.246 1.00 91.62 176 ASP A CA 1
ATOM 1475 C C . ASP A 1 176 ? -1.279 0.489 -4.841 1.00 91.62 176 ASP A C 1
ATOM 1477 O O . ASP A 1 176 ? -1.287 -0.742 -4.806 1.00 91.62 176 ASP A O 1
ATOM 1481 N N . LEU A 1 177 ? -0.246 1.195 -5.312 1.00 94.06 177 LEU A N 1
ATOM 1482 C CA . LEU A 1 177 ? 0.956 0.562 -5.836 1.00 94.06 177 LEU A CA 1
ATOM 1483 C C . LEU A 1 177 ? 1.683 -0.215 -4.735 1.00 94.06 177 LEU A C 1
ATOM 1485 O O . LEU A 1 177 ? 1.988 -1.389 -4.914 1.00 94.06 177 LEU A O 1
ATOM 1489 N N . GLY A 1 178 ? 1.909 0.393 -3.571 1.00 93.62 178 GLY A N 1
ATOM 1490 C CA . GLY A 1 178 ? 2.610 -0.247 -2.462 1.00 93.62 178 GLY A CA 1
ATOM 1491 C C . GLY A 1 178 ? 1.926 -1.532 -1.988 1.00 93.62 178 GLY A C 1
ATOM 1492 O O . GLY A 1 178 ? 2.590 -2.547 -1.773 1.00 93.62 178 GLY A O 1
ATOM 1493 N N . MET A 1 179 ? 0.595 -1.535 -1.898 1.00 92.38 179 MET A N 1
ATOM 1494 C CA . MET A 1 179 ? -0.172 -2.724 -1.524 1.00 92.38 179 MET A CA 1
ATOM 1495 C C . MET A 1 179 ? -0.207 -3.779 -2.629 1.00 92.38 179 MET A C 1
ATOM 1497 O O . MET A 1 179 ? -0.129 -4.968 -2.317 1.00 92.38 179 MET A O 1
ATOM 1501 N N . LEU A 1 180 ? -0.286 -3.382 -3.903 1.00 92.31 180 LEU A N 1
ATOM 1502 C CA . LEU A 1 180 ? -0.158 -4.307 -5.031 1.00 92.31 180 LEU A CA 1
ATOM 1503 C C . LEU A 1 180 ? 1.188 -5.040 -4.975 1.00 92.31 180 LEU A C 1
ATOM 1505 O O . LEU A 1 180 ? 1.218 -6.270 -4.987 1.00 92.31 180 LEU A O 1
ATOM 1509 N N . ILE A 1 181 ? 2.286 -4.294 -4.833 1.00 92.56 181 ILE A N 1
ATOM 1510 C CA . ILE A 1 181 ? 3.640 -4.851 -4.732 1.00 92.56 181 ILE A CA 1
ATOM 1511 C C . ILE A 1 181 ? 3.784 -5.745 -3.499 1.00 92.56 181 ILE A C 1
ATOM 1513 O O . ILE A 1 181 ? 4.331 -6.842 -3.598 1.00 92.56 181 ILE A O 1
ATOM 1517 N N . SER A 1 182 ? 3.251 -5.320 -2.351 1.00 91.50 182 SER A N 1
ATOM 1518 C CA . SER A 1 182 ? 3.278 -6.123 -1.128 1.00 91.50 182 SER A CA 1
ATOM 1519 C C . SER A 1 182 ? 2.560 -7.461 -1.295 1.00 91.50 182 SER A C 1
ATOM 1521 O O . SER A 1 182 ? 3.086 -8.486 -0.870 1.00 91.50 182 SER A O 1
ATOM 1523 N N . ASN A 1 183 ? 1.375 -7.469 -1.911 1.00 86.31 183 ASN A N 1
ATOM 1524 C CA . ASN A 1 183 ? 0.613 -8.698 -2.133 1.00 86.31 183 ASN A CA 1
ATOM 1525 C C . ASN A 1 183 ? 1.335 -9.640 -3.106 1.00 86.31 183 ASN A C 1
ATOM 1527 O O . ASN A 1 183 ? 1.315 -10.851 -2.903 1.00 86.31 183 ASN A O 1
ATOM 1531 N N . LEU A 1 184 ? 1.991 -9.098 -4.138 1.00 85.44 184 LEU A N 1
ATOM 1532 C CA . LEU A 1 184 ? 2.783 -9.897 -5.075 1.00 85.44 184 LEU A CA 1
ATOM 1533 C C . LEU A 1 184 ? 4.004 -10.525 -4.393 1.00 85.44 184 LEU A C 1
ATOM 1535 O O . LEU A 1 184 ? 4.264 -11.710 -4.583 1.00 85.44 184 LEU A O 1
ATOM 1539 N N . GLU A 1 185 ? 4.710 -9.772 -3.540 1.00 81.06 185 GLU A N 1
ATOM 1540 C CA . GLU A 1 185 ? 5.839 -10.308 -2.768 1.00 81.06 185 GLU A CA 1
ATOM 1541 C C . GLU A 1 185 ? 5.393 -11.423 -1.800 1.00 81.06 185 GLU A C 1
ATOM 1543 O O . GLU A 1 185 ? 6.123 -12.392 -1.592 1.00 81.06 185 GLU A O 1
ATOM 1548 N N . GLU A 1 186 ? 4.198 -11.309 -1.213 1.00 79.06 186 GLU A N 1
ATOM 1549 C CA . GLU A 1 186 ? 3.620 -12.328 -0.327 1.00 79.06 186 GLU A CA 1
ATOM 1550 C C . GLU A 1 186 ? 3.161 -13.581 -1.076 1.00 79.06 186 GLU A C 1
ATOM 1552 O O . GLU A 1 186 ? 3.469 -14.693 -0.642 1.00 79.06 186 GLU A O 1
ATOM 1557 N N . TYR A 1 187 ? 2.464 -13.417 -2.203 1.00 70.69 187 TYR A N 1
ATOM 1558 C CA . TYR A 1 187 ? 1.993 -14.535 -3.020 1.00 70.69 187 TYR A CA 1
ATOM 1559 C C . TYR A 1 187 ? 3.156 -15.418 -3.483 1.00 70.69 187 TYR A C 1
ATOM 1561 O O . TYR A 1 187 ? 3.114 -16.637 -3.333 1.00 70.69 187 TYR A O 1
ATOM 1569 N N . GLU A 1 188 ? 4.243 -14.809 -3.955 1.00 69.81 188 GLU A N 1
ATOM 1570 C CA . GLU A 1 188 ? 5.431 -15.555 -4.370 1.00 69.81 188 GLU A CA 1
ATOM 1571 C C . GLU A 1 188 ? 6.116 -16.290 -3.215 1.00 69.81 188 GLU A C 1
ATOM 1573 O O . GLU A 1 188 ? 6.576 -17.415 -3.396 1.00 69.81 188 GLU A O 1
ATOM 1578 N N . LYS A 1 189 ? 6.199 -15.679 -2.024 1.00 69.00 189 LYS A N 1
ATOM 1579 C CA . LYS A 1 189 ? 6.743 -16.361 -0.838 1.00 69.00 189 LYS A CA 1
ATOM 1580 C C . LYS A 1 189 ? 5.909 -17.591 -0.495 1.00 69.00 189 LYS A C 1
ATOM 1582 O O . LYS A 1 189 ? 6.471 -18.647 -0.225 1.00 69.00 189 LYS A O 1
ATOM 1587 N N . ALA A 1 190 ? 4.585 -17.469 -0.546 1.00 62.78 190 ALA A N 1
ATOM 1588 C CA . ALA A 1 190 ? 3.684 -18.584 -0.286 1.00 62.78 190 ALA A CA 1
ATOM 1589 C C . ALA A 1 190 ? 3.820 -19.703 -1.335 1.00 62.78 190 ALA A C 1
ATOM 1591 O O . ALA A 1 190 ? 3.847 -20.875 -0.966 1.00 62.78 190 ALA A O 1
ATOM 1592 N N . GLU A 1 191 ? 3.942 -19.366 -2.622 1.00 63.66 191 GLU A N 1
ATOM 1593 C CA . GLU A 1 191 ? 4.154 -20.351 -3.692 1.00 63.66 191 GLU A CA 1
ATOM 1594 C C . GLU A 1 191 ? 5.506 -21.065 -3.570 1.00 63.66 191 GLU A C 1
ATOM 1596 O O . GLU A 1 191 ? 5.551 -22.291 -3.662 1.00 63.66 191 GLU A O 1
ATOM 1601 N N . LYS A 1 192 ? 6.593 -20.348 -3.258 1.00 61.31 192 LYS A N 1
ATOM 1602 C CA . LYS A 1 192 ? 7.906 -20.969 -3.008 1.00 61.31 192 LYS A CA 1
ATOM 1603 C C . LYS A 1 192 ? 7.856 -21.999 -1.882 1.00 61.31 192 LYS A C 1
ATOM 1605 O O . LYS A 1 192 ? 8.270 -23.133 -2.089 1.00 61.31 192 LYS A O 1
ATOM 1610 N N . ILE A 1 193 ? 7.240 -21.648 -0.751 1.00 58.44 193 ILE A N 1
ATOM 1611 C CA . ILE A 1 193 ? 7.081 -22.561 0.393 1.00 58.44 193 ILE A CA 1
ATOM 1612 C C . ILE A 1 193 ? 6.282 -23.816 0.001 1.00 58.44 193 ILE A C 1
ATOM 1614 O O . ILE A 1 193 ? 6.579 -24.912 0.470 1.00 58.44 193 ILE A O 1
ATOM 1618 N N . LYS A 1 194 ? 5.259 -23.697 -0.857 1.00 59.25 194 LYS A N 1
ATOM 1619 C CA . LYS A 1 194 ? 4.495 -24.864 -1.334 1.00 59.25 194 LYS A CA 1
ATOM 1620 C C . LYS A 1 194 ? 5.326 -25.774 -2.237 1.00 59.25 194 LYS A C 1
ATOM 1622 O O . LYS A 1 194 ? 5.169 -26.991 -2.161 1.00 59.25 194 LYS A O 1
ATOM 1627 N N . VAL A 1 195 ? 6.153 -25.201 -3.109 1.00 60.59 195 VAL A N 1
ATOM 1628 C CA . VAL A 1 195 ? 7.025 -25.962 -4.015 1.00 60.59 195 VAL A CA 1
ATOM 1629 C C . VAL A 1 195 ? 8.125 -26.671 -3.227 1.00 60.59 195 VAL A C 1
ATOM 1631 O O . VAL A 1 195 ? 8.328 -27.861 -3.443 1.00 60.59 195 VAL A O 1
ATOM 1634 N N . GLU A 1 196 ? 8.749 -25.990 -2.265 1.00 56.88 196 GLU A N 1
ATOM 1635 C CA . GLU A 1 196 ? 9.758 -26.561 -1.359 1.00 56.88 196 GLU A CA 1
ATOM 1636 C C . GLU A 1 196 ? 9.173 -27.721 -0.543 1.00 56.88 196 GLU A C 1
ATOM 1638 O O . GLU A 1 196 ? 9.674 -28.838 -0.618 1.00 56.88 196 GLU A O 1
ATOM 1643 N N . LYS A 1 197 ? 8.003 -27.536 0.086 1.00 59.84 197 LYS A N 1
ATOM 1644 C CA . LYS A 1 197 ? 7.313 -28.625 0.805 1.00 59.84 197 LYS A CA 1
ATOM 1645 C C . LYS A 1 197 ? 6.971 -29.826 -0.081 1.00 59.84 197 LYS A C 1
ATOM 1647 O O . LYS A 1 197 ? 7.004 -30.961 0.383 1.00 59.84 197 LYS A O 1
ATOM 1652 N N . LYS A 1 198 ? 6.616 -29.604 -1.353 1.00 55.00 198 LYS A N 1
ATOM 1653 C CA . LYS A 1 198 ? 6.365 -30.693 -2.315 1.00 55.00 198 LYS A CA 1
ATOM 1654 C C . LYS A 1 198 ? 7.650 -31.397 -2.754 1.00 55.00 198 LYS A C 1
ATOM 1656 O O . LYS A 1 198 ? 7.587 -32.578 -3.085 1.00 55.00 198 LYS A O 1
ATOM 1661 N N . ALA A 1 199 ? 8.777 -30.691 -2.794 1.00 57.03 199 ALA A N 1
ATOM 1662 C CA . ALA A 1 199 ? 10.079 -31.272 -3.098 1.00 57.03 199 ALA A CA 1
ATOM 1663 C C . ALA A 1 199 ? 10.578 -32.139 -1.931 1.00 57.03 199 ALA A C 1
ATOM 1665 O O . ALA A 1 199 ? 1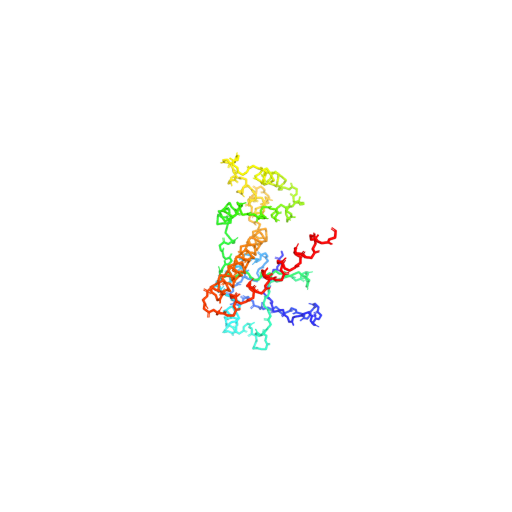0.960 -33.282 -2.167 1.00 57.03 199 ALA A O 1
ATOM 1666 N N . ASP A 1 200 ? 10.436 -31.661 -0.692 1.00 55.19 200 ASP A N 1
ATOM 1667 C CA . ASP A 1 200 ? 10.801 -32.397 0.530 1.00 55.19 200 ASP A CA 1
ATOM 1668 C C . ASP A 1 200 ? 9.937 -33.657 0.741 1.00 55.19 200 ASP A C 1
ATOM 1670 O O . ASP A 1 200 ? 10.400 -34.704 1.197 1.00 55.19 200 ASP A O 1
ATOM 1674 N N . LEU A 1 201 ? 8.660 -33.603 0.346 1.00 53.28 201 LEU A N 1
ATOM 1675 C CA . LEU A 1 201 ? 7.784 -34.781 0.330 1.00 53.28 201 LEU A CA 1
ATOM 1676 C C . LEU A 1 201 ? 8.204 -35.816 -0.724 1.00 53.28 201 LEU A C 1
ATOM 1678 O O . LEU A 1 201 ? 7.985 -37.004 -0.523 1.00 53.28 201 LEU A O 1
ATOM 1682 N N . LYS A 1 202 ? 8.804 -35.395 -1.845 1.00 51.34 202 LYS A N 1
ATOM 1683 C CA . LYS A 1 202 ? 9.294 -36.312 -2.888 1.00 51.34 202 LYS A CA 1
ATOM 1684 C C . LYS A 1 202 ? 10.661 -36.911 -2.561 1.00 51.34 202 LYS A C 1
ATOM 1686 O O . LYS A 1 202 ? 10.898 -38.054 -2.942 1.00 51.34 202 LYS A O 1
ATOM 1691 N N . SER A 1 203 ? 11.548 -36.174 -1.890 1.00 51.16 203 SER A N 1
ATOM 1692 C CA . SER A 1 203 ? 12.836 -36.711 -1.429 1.00 51.16 203 SER A CA 1
ATOM 1693 C C . SER A 1 203 ? 12.633 -37.740 -0.317 1.00 51.16 203 SER A C 1
ATOM 1695 O O . SER A 1 203 ? 13.128 -38.854 -0.442 1.00 51.16 203 SER A O 1
ATOM 1697 N N . SER A 1 204 ? 11.787 -37.438 0.673 1.00 49.66 204 SER A N 1
ATOM 1698 C CA . SER A 1 204 ? 11.463 -38.378 1.759 1.00 49.66 204 SER A CA 1
ATOM 1699 C C . SER A 1 204 ? 10.729 -39.643 1.292 1.00 49.66 204 SER A C 1
ATOM 1701 O O . SER A 1 204 ? 10.896 -40.702 1.891 1.00 49.66 204 SER A O 1
ATOM 1703 N N . PHE A 1 205 ? 9.947 -39.577 0.206 1.00 45.53 205 PHE A N 1
ATOM 1704 C CA . PHE A 1 205 ? 9.345 -40.771 -0.405 1.00 45.53 205 PHE A CA 1
ATOM 1705 C C . PHE A 1 205 ? 10.364 -41.626 -1.169 1.00 45.53 205 PHE A C 1
ATOM 1707 O O . PHE A 1 205 ? 10.240 -42.844 -1.180 1.00 45.53 205 PHE A O 1
ATOM 1714 N N . ARG A 1 206 ? 11.369 -41.009 -1.808 1.00 49.22 206 ARG A N 1
ATOM 1715 C CA . ARG A 1 206 ? 12.435 -41.735 -2.519 1.00 49.22 206 ARG A CA 1
ATOM 1716 C C . ARG A 1 206 ? 13.434 -42.393 -1.574 1.00 49.22 206 ARG A C 1
ATOM 1718 O O . ARG A 1 206 ? 13.899 -43.479 -1.887 1.00 49.22 206 ARG A O 1
ATOM 1725 N N . GLU A 1 207 ? 13.730 -41.772 -0.436 1.00 48.75 207 GLU A N 1
ATOM 1726 C CA . GLU A 1 207 ? 14.579 -42.386 0.593 1.00 48.75 207 GLU A CA 1
ATOM 1727 C C . GLU A 1 207 ? 13.896 -43.607 1.229 1.00 48.75 207 GLU A C 1
ATOM 1729 O O . GLU A 1 207 ? 14.545 -44.625 1.420 1.00 48.75 207 GLU A O 1
ATOM 1734 N N . ARG A 1 208 ? 12.567 -43.586 1.427 1.00 49.00 208 ARG A N 1
ATOM 1735 C CA . ARG A 1 208 ? 11.826 -44.742 1.976 1.00 49.00 208 ARG A CA 1
ATOM 1736 C C . ARG A 1 208 ? 11.647 -45.930 1.030 1.00 49.00 208 ARG A C 1
ATOM 1738 O O . ARG A 1 208 ? 11.334 -47.009 1.508 1.00 49.00 208 ARG A O 1
ATOM 1745 N N . ILE A 1 209 ? 11.775 -45.740 -0.283 1.00 50.97 209 ILE A N 1
ATOM 1746 C CA . ILE A 1 209 ? 11.630 -46.834 -1.265 1.00 50.97 209 ILE A CA 1
ATOM 1747 C C . ILE A 1 209 ? 12.966 -47.570 -1.481 1.00 50.97 209 ILE A C 1
ATOM 1749 O O . ILE A 1 209 ? 12.970 -48.682 -1.993 1.00 50.97 209 ILE A O 1
ATOM 1753 N N . ASN A 1 210 ? 14.092 -46.981 -1.064 1.00 49.19 210 ASN A N 1
ATOM 1754 C CA . ASN A 1 210 ? 15.429 -47.521 -1.328 1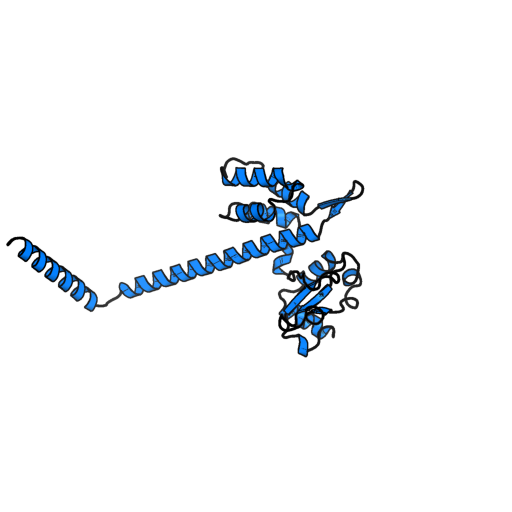.00 49.19 210 ASN A CA 1
ATOM 1755 C C . ASN A 1 210 ? 16.108 -48.186 -0.117 1.00 49.19 210 ASN A C 1
ATOM 1757 O O . ASN A 1 210 ? 17.223 -48.676 -0.271 1.00 49.19 210 ASN A O 1
ATOM 1761 N N . GLU A 1 211 ? 15.473 -48.221 1.057 1.00 49.03 211 GLU A N 1
ATOM 1762 C CA . GLU A 1 211 ? 16.018 -48.891 2.244 1.00 49.03 211 GLU A CA 1
ATOM 1763 C C . GLU A 1 211 ? 15.163 -50.124 2.601 1.00 49.03 211 GLU A C 1
ATOM 1765 O O . GLU A 1 211 ? 14.100 -50.017 3.205 1.00 49.03 211 GLU A O 1
ATOM 1770 N N . ASP A 1 212 ? 15.675 -51.291 2.191 1.00 52.34 212 ASP A N 1
ATOM 1771 C CA . ASP A 1 212 ? 15.489 -52.612 2.811 1.00 52.34 212 ASP A CA 1
ATOM 1772 C C . ASP A 1 212 ? 14.102 -53.291 2.795 1.00 52.34 212 ASP A C 1
ATOM 1774 O O . ASP A 1 212 ? 13.696 -53.867 3.806 1.00 52.34 212 ASP A O 1
ATOM 1778 N N . ASP A 1 213 ? 13.415 -53.353 1.645 1.00 48.03 213 ASP A N 1
ATOM 1779 C CA . ASP A 1 213 ? 12.278 -54.279 1.479 1.00 48.03 213 ASP A CA 1
ATOM 1780 C C . ASP A 1 213 ? 12.589 -55.441 0.501 1.00 48.03 213 ASP A C 1
ATOM 1782 O O . ASP A 1 213 ? 12.561 -55.254 -0.722 1.00 48.03 213 ASP A O 1
ATOM 1786 N N . PRO A 1 214 ? 12.905 -56.656 0.998 1.00 54.94 214 PRO A N 1
ATOM 1787 C CA . PRO A 1 214 ? 13.172 -57.827 0.160 1.00 54.94 214 PRO A CA 1
ATOM 1788 C C . PRO A 1 214 ? 11.955 -58.296 -0.661 1.00 54.94 214 PRO A C 1
ATOM 1790 O O . PRO A 1 214 ? 12.128 -59.103 -1.576 1.00 54.94 214 PRO A O 1
ATOM 1793 N N . GLU A 1 215 ? 10.740 -57.786 -0.409 1.00 52.62 215 GLU A N 1
ATOM 1794 C CA . GLU A 1 215 ? 9.565 -58.093 -1.240 1.00 52.62 215 GLU A CA 1
ATOM 1795 C C . GLU A 1 215 ? 9.622 -57.450 -2.638 1.00 52.62 215 GLU A C 1
ATOM 1797 O O . GLU A 1 215 ? 9.043 -57.994 -3.582 1.00 52.62 215 GLU A O 1
ATOM 1802 N N . TYR A 1 216 ? 10.357 -56.344 -2.824 1.00 51.25 216 TYR A N 1
ATOM 1803 C CA . TYR A 1 216 ? 10.399 -55.648 -4.120 1.00 51.25 216 TYR A CA 1
ATOM 1804 C C . TYR A 1 216 ? 11.203 -56.416 -5.182 1.00 51.25 216 TYR A C 1
ATOM 1806 O O . TYR A 1 216 ? 10.824 -56.442 -6.353 1.00 51.25 216 TYR A O 1
ATOM 1814 N N . PHE A 1 217 ? 12.256 -57.129 -4.765 1.00 49.31 217 PHE A N 1
ATOM 1815 C CA . PHE A 1 217 ? 13.048 -57.985 -5.657 1.00 49.31 217 PHE A CA 1
ATOM 1816 C C . PHE A 1 217 ? 12.225 -59.159 -6.212 1.00 49.31 217 PHE A C 1
ATOM 1818 O O . PHE A 1 217 ? 12.416 -59.570 -7.355 1.00 49.31 217 PHE A O 1
ATOM 1825 N N . HIS A 1 218 ? 11.262 -59.670 -5.438 1.00 54.72 218 HIS A N 1
ATOM 1826 C CA . HIS A 1 218 ? 10.399 -60.765 -5.880 1.00 54.72 218 HIS A CA 1
ATOM 1827 C C . HIS A 1 218 ? 9.342 -60.336 -6.907 1.00 54.72 218 HIS A C 1
ATOM 1829 O O . HIS A 1 218 ? 8.935 -61.159 -7.727 1.00 54.72 218 HIS A O 1
ATOM 1835 N N . LEU A 1 219 ? 8.922 -59.066 -6.913 1.00 54.81 219 LEU A N 1
ATOM 1836 C CA . LEU A 1 219 ? 7.952 -58.553 -7.887 1.00 54.81 219 LEU A CA 1
ATOM 1837 C C . LEU A 1 219 ? 8.575 -58.330 -9.272 1.00 54.81 219 LEU A C 1
ATOM 1839 O O . LEU A 1 219 ? 7.976 -58.735 -10.268 1.00 54.81 219 LEU A O 1
ATOM 1843 N N . GLU A 1 220 ? 9.794 -57.787 -9.353 1.00 55.31 220 GLU A N 1
ATOM 1844 C CA . GLU A 1 220 ? 10.504 -57.650 -10.637 1.00 55.31 220 GLU A CA 1
ATOM 1845 C C . GLU A 1 220 ? 10.898 -59.018 -11.229 1.00 55.31 220 GLU A C 1
ATOM 1847 O O . GLU A 1 220 ? 10.817 -59.231 -12.445 1.00 55.31 220 GLU A O 1
ATOM 1852 N N . GLU A 1 221 ? 11.250 -59.998 -10.388 1.00 55.91 221 GLU A N 1
ATOM 1853 C CA . GLU A 1 221 ? 11.541 -61.362 -10.852 1.00 55.91 221 GLU A CA 1
ATOM 1854 C C . GLU A 1 221 ? 10.274 -62.087 -11.360 1.00 55.91 221 GLU A C 1
ATOM 1856 O O . GLU A 1 221 ? 10.324 -62.847 -12.328 1.00 55.91 221 GLU A O 1
ATOM 1861 N N . LEU A 1 222 ? 9.105 -61.818 -10.766 1.00 57.09 222 LEU A N 1
ATOM 1862 C CA . LEU A 1 222 ? 7.819 -62.343 -11.244 1.00 57.09 222 LEU A CA 1
ATOM 1863 C C . LEU A 1 222 ? 7.359 -61.682 -12.553 1.00 57.09 222 LEU A C 1
ATOM 1865 O O . LEU A 1 222 ? 6.827 -62.372 -13.425 1.00 57.09 222 LEU A O 1
ATOM 1869 N N . GLU A 1 223 ? 7.572 -60.375 -12.726 1.00 59.03 223 GLU A N 1
ATOM 1870 C CA . GLU A 1 223 ? 7.234 -59.678 -13.977 1.00 59.03 223 GLU A CA 1
ATOM 1871 C C . GLU A 1 223 ? 8.151 -60.074 -15.139 1.00 59.03 223 GLU A C 1
ATOM 1873 O O . GLU A 1 223 ? 7.675 -60.265 -16.261 1.00 59.03 223 GLU A O 1
ATOM 1878 N N . SER A 1 224 ? 9.447 -60.267 -14.883 1.00 58.75 224 SER A N 1
ATOM 1879 C CA . SER A 1 224 ? 10.396 -60.730 -15.905 1.00 58.75 224 SER A CA 1
ATOM 1880 C C . SER A 1 224 ? 10.079 -62.149 -16.392 1.00 58.75 224 SER A C 1
ATOM 1882 O O . SER A 1 224 ? 10.015 -62.368 -17.602 1.00 58.75 224 SER A O 1
ATOM 1884 N N . ARG A 1 225 ? 9.743 -63.082 -15.489 1.00 57.56 225 ARG A N 1
ATOM 1885 C CA . ARG A 1 225 ? 9.313 -64.446 -15.864 1.00 57.56 225 ARG A CA 1
ATOM 1886 C C . ARG A 1 225 ? 8.011 -64.465 -16.667 1.00 57.56 225 ARG A C 1
ATOM 1888 O O . ARG A 1 225 ? 7.882 -65.230 -17.620 1.00 57.56 225 ARG A O 1
ATOM 1895 N N . LYS A 1 226 ? 7.054 -63.597 -16.328 1.00 59.88 226 LYS A N 1
ATOM 1896 C CA . LYS A 1 226 ? 5.772 -63.500 -17.044 1.00 59.88 226 LYS A CA 1
ATOM 1897 C C . LYS A 1 226 ? 5.935 -62.951 -18.466 1.00 59.88 226 LYS A C 1
ATOM 1899 O O . LYS A 1 226 ? 5.209 -63.361 -19.371 1.00 59.88 226 LYS A O 1
ATOM 1904 N N . ASN A 1 227 ? 6.895 -62.050 -18.672 1.00 57.19 227 ASN A N 1
ATOM 1905 C CA . ASN A 1 227 ? 7.206 -61.511 -19.995 1.00 57.19 227 ASN A CA 1
ATOM 1906 C C . ASN A 1 227 ? 7.949 -62.523 -20.882 1.00 57.19 227 ASN A C 1
ATOM 1908 O O . ASN A 1 227 ? 7.679 -62.571 -22.079 1.00 57.19 227 ASN A O 1
ATOM 1912 N N . GLU A 1 228 ? 8.807 -63.380 -20.319 1.00 59.12 228 GLU A N 1
ATOM 1913 C CA . GLU A 1 228 ? 9.444 -64.471 -21.076 1.00 59.12 228 GLU A CA 1
ATOM 1914 C C . GLU A 1 228 ? 8.439 -65.546 -21.535 1.00 59.12 228 GLU A C 1
ATOM 1916 O O . GLU A 1 228 ? 8.537 -66.036 -22.662 1.00 59.12 228 GLU A O 1
ATOM 1921 N N . GLU A 1 229 ? 7.428 -65.877 -20.722 1.00 57.44 229 GLU A N 1
ATOM 1922 C CA . GLU A 1 229 ? 6.357 -66.810 -21.119 1.00 57.44 229 GLU A CA 1
ATOM 1923 C C . GLU A 1 229 ? 5.482 -66.261 -22.259 1.00 57.44 229 GLU A C 1
ATOM 1925 O O . GLU A 1 229 ? 5.119 -67.001 -23.178 1.00 57.44 229 GLU A O 1
ATOM 1930 N N . LEU A 1 230 ? 5.174 -64.960 -22.232 1.00 56.78 230 LEU A N 1
ATOM 1931 C CA . LEU A 1 230 ? 4.439 -64.275 -23.302 1.00 56.78 230 LEU A CA 1
ATOM 1932 C C . LEU A 1 230 ? 5.232 -64.257 -24.617 1.00 56.78 230 LEU A C 1
ATOM 1934 O O . LEU A 1 230 ? 4.668 -64.510 -25.683 1.00 56.78 230 LEU A O 1
ATOM 1938 N N . ASP A 1 231 ? 6.541 -64.022 -24.544 1.00 53.72 231 ASP A N 1
ATOM 1939 C CA . ASP A 1 231 ? 7.412 -63.970 -25.721 1.00 53.72 231 ASP A CA 1
ATOM 1940 C C . ASP A 1 231 ? 7.669 -65.369 -26.320 1.00 53.72 231 ASP A C 1
ATOM 1942 O O . ASP A 1 231 ? 7.804 -65.524 -27.536 1.00 53.72 231 ASP A O 1
ATOM 1946 N N . GLY A 1 232 ? 7.657 -66.418 -25.488 1.00 54.06 232 GLY A N 1
ATOM 1947 C CA . GLY A 1 232 ? 7.724 -67.817 -25.923 1.00 54.06 232 GLY A CA 1
ATOM 1948 C C . GLY A 1 232 ? 6.460 -68.299 -26.646 1.00 54.06 232 GLY A C 1
ATOM 1949 O O . GLY A 1 232 ? 6.560 -69.035 -27.629 1.00 54.06 232 GLY A O 1
ATOM 1950 N N . GLN A 1 233 ? 5.274 -67.853 -26.217 1.00 53.00 233 GLN A N 1
ATOM 1951 C CA . GLN A 1 233 ? 4.004 -68.191 -26.876 1.00 53.00 233 GLN A CA 1
ATOM 1952 C C . GLN A 1 233 ? 3.823 -67.476 -28.221 1.00 53.00 233 GLN A C 1
ATOM 1954 O O . GLN A 1 233 ? 3.258 -68.061 -29.143 1.00 53.00 233 GLN A O 1
ATOM 1959 N N . MET A 1 234 ? 4.354 -66.258 -28.383 1.00 51.66 234 MET A N 1
ATOM 1960 C CA . MET A 1 234 ? 4.308 -65.538 -29.665 1.00 51.66 234 MET A CA 1
ATOM 1961 C C . MET A 1 234 ? 5.195 -66.147 -30.761 1.00 51.66 234 MET A C 1
ATOM 1963 O O . MET A 1 234 ? 4.998 -65.839 -31.930 1.00 51.66 234 MET A O 1
ATOM 1967 N N . ARG A 1 235 ? 6.157 -67.018 -30.424 1.00 51.88 235 ARG A N 1
ATOM 1968 C CA . ARG A 1 235 ? 7.029 -67.687 -31.413 1.00 51.88 235 ARG A CA 1
ATOM 1969 C C . ARG A 1 235 ? 6.442 -68.979 -31.993 1.00 51.88 235 ARG A C 1
ATOM 1971 O O . ARG A 1 235 ? 7.071 -69.578 -32.862 1.00 51.88 235 ARG A O 1
ATOM 1978 N N . LEU A 1 236 ? 5.279 -69.420 -31.509 1.00 49.47 236 LEU A N 1
ATOM 1979 C CA . LEU A 1 236 ? 4.595 -70.645 -31.951 1.00 49.47 236 LEU A CA 1
ATOM 1980 C C . LEU A 1 236 ? 3.338 -70.379 -32.805 1.00 49.47 236 LEU A C 1
ATOM 1982 O O . LEU A 1 236 ? 2.610 -71.327 -33.101 1.00 49.47 236 LEU A O 1
ATOM 1986 N N . PHE A 1 237 ? 3.106 -69.129 -33.224 1.00 44.59 237 PHE A N 1
ATOM 1987 C CA . PHE A 1 237 ? 2.050 -68.731 -34.164 1.00 44.59 237 PHE A CA 1
ATOM 1988 C C . PHE A 1 237 ? 2.628 -68.128 -35.445 1.00 44.59 237 PHE A C 1
ATOM 1990 O O . PHE A 1 237 ? 3.580 -67.323 -35.343 1.00 44.59 237 PHE A O 1
#

Sequence (237 aa):
MKYFLAIDKGQIFKNSLRFSRINLETIDNKLASNNNLQALCTFTTAFENEAQLKTFLQAKGLLELKDVGNGLIITYYREYNRYIKIPYAKNSKFLNFKNLEEIIYRIAKKPGFLQVIISHYSNYQNLFSEMYSFRGYLSNPYADYKFYDVVRRFVDKVCFREVNGKKKINYKGLYDLGMLISNLEEYEKAEKIKVEKKADLKSSFRERINEDDPEYFHLEELESRKNEELDGQMRLF

pLDDT: mean 80.98, std 15.57, range [44.59, 97.69]

Radius of gyration: 28.13 Å; chains: 1; bounding box: 47×95×60 Å